Protein 3GRN (pdb70)

Sequence (275 aa):
SLEKPYIISVYALIRRNEKGEFLLLRRSENSRTNAGKWDDLPGGKKVNPDESLKEGVAREVWEETGITMVPGDIAGQQVNNFELTEKKVIAIIVFDGGYVVADVKLSYEHIEYSWVSLEKILGMETLPAYFRDDFFERFDRENKKLEKPYIISVYALIRNEKGEFLLLRRSENSRTNAGKWDLPGGKVNPDESLKKEGVAREVWEETGITMVPGDIAGQQVNFELTEEKKVIAIIVFDGGYVVADVKLSYEHIEYSWVSLEKILGMETLPAYFRDDFFERFDRENKK

B-factor: mean 28.84, std 14.46, range [8.51, 93.74]

Radius of gyration: 20.29 Å; Cα contacts (8 Å, |Δi|>4): 607; chains: 2; bounding box: 50×45×53 Å

Secondary structure (DSSP, 8-state):
--SS-EEEEEEEEEE-TT-PEEEEEEPTT-SSSTT-EE-SEEEPPTT--HHHHHHHHHHHHH-------SEEEEEEEE-SS-EEEEEEEEEEE--------TTEEEEEEE-HHHHTT-SSS-HHHHHHHHHHHHHHT-/--S-EEEEEEEEEE-TT-PEEEEEEPTT-SSSTT-EE-SEEEPPTT--HHHHHHHHHHHHH-------SEEEEEEEE-SS-EEEEEEEEEEE--------TTEEEEEEE-HHHHHT-SSS-HHHHHHHHHHHHHHH-

Foldseek 3Di:
DDPAAEFEKEFEFEAEPVRFTKKFFFDQPDPFNHGFIDGQITTADPPGDRQRRRQVSCCQAWVDRFRWDAWLAWFWADDPHHTYTYTYTYRDYDDDDTDGDNGGDDMDRHHLVVLCVDDRHDPRVSVSSVVSVVVPPD/DQAAEFEKEFEFEAEPVRFTKKFAFDQPDPFLHRFIDGQITTDDVPDDRQVRSQVSCCQAWVDRFRWDAWLDWFWADDPRHTYTYTYTYRYYDDDDTDGDNGGDDMDGHDLVVLCVDPRHDPRVNVSSVVSVVVVPD

Nearest PDB structures (foldseek):
  3grn-assembly1_A  TM=1.007E+00  e=1.132E-30  Methanosarcina mazei
  2rrk-assembly1_A  TM=8.509E-01  e=1.197E-10  Escherichia coli K-12
  3gwy-assembly1_B  TM=7.576E-01  e=2.374E-10  Bacteroides fragilis NCTC 9343
  3oga-assembly1_B  TM=7.824E-01  e=1.442E-09  Salmonella enterica subsp. enterica serovar Typhimurium str. LT2
  5zrl-assembly2_B  TM=7.781E-01  e=3.668E-09  Mycolicibacterium smegmatis MC2 155

Solvent-accessible surface area: 14274 Å² total; per-residue (Å²): 166,124,186,52,74,104,43,69,3,0,15,0,0,1,19,8,118,146,24,44,11,0,0,0,58,49,10,110,110,23,103,24,42,41,16,101,42,9,2,0,8,14,69,29,22,78,154,28,58,64,94,109,0,0,27,27,10,0,45,19,6,0,30,9,124,15,135,12,31,118,110,17,22,75,4,84,23,106,31,127,66,8,72,6,57,0,30,0,2,34,11,25,149,30,128,38,118,13,97,22,4,41,49,10,80,75,90,40,53,18,32,37,123,126,0,59,69,51,148,87,0,17,66,44,1,82,78,2,0,75,55,22,28,110,121,95,172,204,186,181,30,76,104,42,68,3,0,16,0,0,1,33,22,126,169,28,41,5,0,0,0,18,50,16,55,146,24,152,20,13,0,6,34,40,10,2,0,7,15,108,29,72,118,153,38,58,63,90,106,0,0,30,65,18,0,134,99,5,0,22,7,124,22,134,18,32,120,108,14,23,94,4,87,17,56,15,5,76,19,70,5,51,0,29,0,3,35,14,26,134,35,134,36,134,16,130,59,33,195,64,13,86,76,94,36,54,10,38,39,132,145,0,44,45,50,42,61,0,8,18,22,1,36,70,2,0,74,69,18,23,111,122,89,163,202

CATH classification: 3.90.79.10

Structure (mmCIF, N/CA/C/O backbone):
data_3GRN
#
_entry.id   3GRN
#
_cell.length_a   39.397
_cell.length_b   42.437
_cell.length_c   55.599
_cell.angle_alpha   99.98
_cell.angle_beta   100.43
_cell.angle_gamma   117.57
#
_symmetry.space_group_name_H-M   'P 1'
#
loop_
_entity.id
_entity.type
_entity.pdbx_description
1 polymer 'MutT related protein'
2 non-polymer GLYCEROL
3 water water
#
loop_
_atom_site.group_PDB
_atom_site.id
_atom_site.type_symbol
_atom_site.label_atom_id
_atom_site.label_alt_id
_atom_site.label_comp_id
_atom_site.label_asym_id
_atom_site.label_entity_id
_atom_site.label_seq_id
_atom_site.pdbx_PDB_ins_code
_atom_site.Cartn_x
_atom_site.Cartn_y
_atom_site.Cartn_z
_atom_site.occupancy
_atom_site.B_iso_or_equiv
_atom_site.auth_seq_id
_atom_site.auth_comp_id
_atom_site.auth_asym_id
_atom_site.auth_atom_id
_atom_site.pdbx_PDB_model_num
ATOM 1 N N . SER A 1 2 ? -15.197 -19.252 22.002 1.00 53.63 2 SER A N 1
ATOM 2 C CA . SER A 1 2 ? -14.496 -18.567 23.130 1.00 53.61 2 SER A CA 1
ATOM 3 C C . SER A 1 2 ? -15.491 -17.966 24.122 1.00 47.96 2 SER A C 1
ATOM 4 O O . SER A 1 2 ? -16.658 -17.743 23.785 1.00 45.26 2 SER A O 1
ATOM 7 N N . LEU A 1 3 ? -15.030 -17.721 25.349 1.00 43.95 3 LEU A N 1
ATOM 8 C CA . LEU A 1 3 ? -15.856 -17.046 26.354 1.00 42.86 3 LEU A CA 1
ATOM 9 C C . LEU A 1 3 ? -15.968 -15.568 26.032 1.00 41.91 3 LEU A C 1
ATOM 10 O O . LEU A 1 3 ? -14.967 -14.917 25.716 1.00 47.75 3 LEU A O 1
ATOM 15 N N . GLU A 1 4 ? -17.186 -15.043 26.131 1.00 47.03 4 GLU A N 1
ATOM 16 C CA . GLU A 1 4 ? -17.452 -13.631 25.850 1.00 51.05 4 GLU A CA 1
ATOM 17 C C . GLU A 1 4 ? -16.782 -12.727 26.879 1.00 48.35 4 GLU A C 1
ATOM 18 O O . GLU A 1 4 ? -16.349 -11.619 26.556 1.00 49.68 4 GLU A O 1
ATOM 24 N N . LYS A 1 5 ? -16.651 -13.236 28.103 1.00 40.13 5 LYS A N 1
ATOM 25 C CA . LYS A 1 5 ? -16.040 -12.490 29.190 1.00 29.76 5 LYS A CA 1
ATOM 26 C C . LYS A 1 5 ? -15.076 -13.420 29.946 1.00 17.79 5 LYS A C 1
ATOM 27 O O . LYS A 1 5 ? -15.492 -14.511 30.331 1.00 23.45 5 LYS A O 1
ATOM 33 N N . PRO A 1 6 ? -13.814 -12.986 30.136 1.00 21.36 6 PRO A N 1
ATOM 34 C CA . PRO A 1 6 ? -12.803 -13.839 30.782 1.00 20.96 6 PRO A CA 1
ATOM 35 C C . PRO A 1 6 ? -13.052 -13.983 32.277 1.00 19.71 6 PRO A C 1
ATOM 36 O O . PRO A 1 6 ? -13.703 -13.110 32.888 1.00 20.75 6 PRO A O 1
ATOM 40 N N . TYR A 1 7 ? -12.560 -15.087 32.842 1.00 13.98 7 TYR A N 1
ATOM 41 C CA . TYR A 1 7 ? -12.538 -15.276 34.304 1.00 16.54 7 TYR A CA 1
ATOM 42 C C . TYR A 1 7 ? -11.178 -14.865 34.836 1.00 18.16 7 TYR A C 1
ATOM 43 O O . TYR A 1 7 ? -10.163 -15.062 34.154 1.00 19.52 7 TYR A O 1
ATOM 52 N N . ILE A 1 8 ? -11.149 -14.312 36.057 1.00 13.94 8 ILE A N 1
ATOM 53 C CA . ILE A 1 8 ? -9.903 -14.081 36.774 1.00 14.55 8 ILE A CA 1
ATOM 54 C C . ILE A 1 8 ? -10.047 -14.623 38.185 1.00 15.82 8 ILE A C 1
ATOM 55 O O . ILE A 1 8 ? -11.181 -14.790 38.670 1.00 13.48 8 ILE A O 1
ATOM 60 N N . ILE A 1 9 ? -8.901 -14.961 38.795 1.00 14.17 9 ILE A N 1
ATOM 61 C CA . ILE A 1 9 ? -8.882 -15.475 40.173 1.00 8.92 9 ILE A CA 1
ATOM 62 C C . ILE A 1 9 ? -8.441 -14.334 41.098 1.00 14.32 9 ILE A C 1
ATOM 63 O O . ILE A 1 9 ? -7.437 -13.641 40.836 1.00 15.25 9 ILE A O 1
ATOM 68 N N . SER A 1 10 ? -9.193 -14.146 42.174 1.00 10.98 10 SER A N 1
ATOM 69 C CA . SER A 1 10 ? -8.843 -13.181 43.201 1.00 10.50 10 SER A CA 1
ATOM 70 C C . SER A 1 10 ? -8.811 -13.877 44.541 1.00 15.73 10 SER A C 1
ATOM 71 O O . SER A 1 10 ? -9.323 -14.994 44.677 1.00 13.56 10 SER A O 1
ATOM 74 N N . VAL A 1 11 ? -8.155 -13.246 45.508 1.00 11.40 11 VAL A N 1
ATOM 75 C CA . VAL A 1 11 ? -8.123 -13.743 46.886 1.00 10.40 11 VAL A CA 1
ATOM 76 C C . VAL A 1 11 ? -8.470 -12.636 47.889 1.00 15.08 11 VAL A C 1
ATOM 77 O O . VAL A 1 11 ? -8.078 -11.479 47.720 1.00 14.53 11 VAL A O 1
ATOM 81 N N . TYR A 1 12 ? -9.227 -12.992 48.916 1.00 11.16 12 TYR A N 1
ATOM 82 C CA . TYR A 1 12 ? -9.572 -12.060 50.013 1.00 13.33 12 TYR A CA 1
ATOM 83 C C . TYR A 1 12 ? -9.201 -12.635 51.376 1.00 10.55 12 TYR A C 1
ATOM 84 O O . TYR A 1 12 ? -9.089 -13.864 51.533 1.00 11.04 12 TYR A O 1
ATOM 93 N N . ALA A 1 13 ? -8.991 -11.736 52.359 1.00 11.16 13 ALA A N 1
ATOM 94 C CA . ALA A 1 13 ? -8.658 -12.180 53.730 1.00 15.27 13 ALA A CA 1
ATOM 95 C C . ALA A 1 13 ? -9.693 -11.726 54.730 1.00 13.81 13 ALA A C 1
ATOM 96 O O . ALA A 1 13 ? -10.136 -10.577 54.683 1.00 14.97 13 ALA A O 1
ATOM 98 N N . LEU A 1 14 ? -10.071 -12.638 55.629 1.00 15.30 14 LEU A N 1
ATOM 99 C CA . LEU A 1 14 ? -10.891 -12.309 56.794 1.00 15.10 14 LEU A CA 1
ATOM 100 C C . LEU A 1 14 ? -9.936 -12.071 57.956 1.00 15.87 14 LEU A C 1
ATOM 101 O O . LEU A 1 14 ? -9.336 -13.012 58.488 1.00 18.31 14 LEU A O 1
ATOM 106 N N . ILE A 1 15 ? -9.808 -10.811 58.335 1.00 16.12 15 ILE A N 1
ATOM 107 C CA . ILE A 1 15 ? -8.863 -10.426 59.378 1.00 17.29 15 ILE A CA 1
ATOM 108 C C . ILE A 1 15 ? -9.665 -9.816 60.502 1.00 14.43 15 ILE A C 1
ATOM 109 O O . ILE A 1 15 ? -10.370 -8.842 60.268 1.00 16.39 15 ILE A O 1
ATOM 114 N N . ARG A 1 16 ? -9.498 -10.361 61.714 1.00 19.00 16 ARG A N 1
ATOM 115 C CA A ARG A 1 16 ? -10.253 -9.894 62.886 0.50 16.28 16 ARG A CA 1
ATOM 116 C CA B ARG A 1 16 ? -10.249 -9.886 62.881 0.50 16.19 16 ARG A CA 1
ATOM 117 C C . ARG A 1 16 ? -9.368 -9.200 63.914 1.00 19.73 16 ARG A C 1
ATOM 118 O O . ARG A 1 16 ? -8.173 -9.463 63.989 1.00 20.60 16 ARG A O 1
ATOM 133 N N . ASN A 1 17 ? -9.980 -8.314 64.699 1.00 19.78 17 ASN A N 1
ATOM 134 C CA . ASN A 1 17 ? -9.290 -7.669 65.809 1.00 26.36 17 ASN A CA 1
ATOM 135 C C . ASN A 1 17 ? -9.536 -8.444 67.098 1.00 27.74 17 ASN A C 1
ATOM 136 O O . ASN A 1 17 ? -10.189 -9.493 67.078 1.00 25.39 17 ASN A O 1
ATOM 141 N N . GLU A 1 18 ? -9.053 -7.900 68.216 1.00 27.17 18 GLU A N 1
ATOM 142 C CA . GLU A 1 18 ? -9.238 -8.508 69.544 1.00 36.84 18 GLU A CA 1
ATOM 143 C C . GLU A 1 18 ? -10.707 -8.781 69.900 1.00 38.03 18 GLU A C 1
ATOM 144 O O . GLU A 1 18 ? -11.005 -9.717 70.651 1.00 44.27 18 GLU A O 1
ATOM 150 N N . LYS A 1 19 ? -11.604 -7.965 69.351 1.00 35.05 19 LYS A N 1
ATOM 151 C CA . LYS A 1 19 ? -13.036 -8.076 69.579 1.00 37.61 19 LYS A CA 1
ATOM 152 C C . LYS A 1 19 ? -13.745 -9.023 68.599 1.00 38.51 19 LYS A C 1
ATOM 153 O O . LYS A 1 19 ? -14.941 -9.288 68.756 1.00 40.49 19 LYS A O 1
ATOM 159 N N . GLY A 1 20 ? -13.020 -9.531 67.598 1.00 33.84 20 GLY A N 1
ATOM 160 C CA . GLY A 1 20 ? -13.613 -10.412 66.581 1.00 28.10 20 GLY A CA 1
ATOM 161 C C . GLY A 1 20 ? -14.349 -9.700 65.451 1.00 26.09 20 GLY A C 1
ATOM 162 O O . GLY A 1 20 ? -15.057 -10.344 64.670 1.00 27.29 20 GLY A O 1
ATOM 163 N N . GLU A 1 21 ? -14.191 -8.379 65.359 1.00 22.25 21 GLU A N 1
ATOM 164 C CA . GLU A 1 21 ? -14.765 -7.590 64.270 1.00 23.30 21 GLU A CA 1
ATOM 165 C C . GLU A 1 21 ? -13.859 -7.715 63.041 1.00 20.79 21 GLU A C 1
ATOM 166 O O . GLU A 1 21 ? -12.644 -7.796 63.189 1.00 21.20 21 GLU A O 1
ATOM 172 N N . PHE A 1 22 ? -14.459 -7.702 61.853 1.00 22.56 22 PHE A N 1
ATOM 173 C CA . PHE A 1 22 ? -13.724 -7.910 60.591 1.00 18.17 22 PHE A CA 1
ATOM 174 C C . PHE A 1 22 ? -13.231 -6.620 59.956 1.00 19.52 22 PHE A C 1
ATOM 175 O O . PHE A 1 22 ? -13.926 -5.614 59.946 1.00 18.70 22 PHE A O 1
ATOM 183 N N . LEU A 1 23 ? -12.043 -6.688 59.375 1.00 15.87 23 LEU A N 1
ATOM 184 C CA . LEU A 1 23 ? -11.454 -5.540 58.691 1.00 16.77 23 LEU A CA 1
ATOM 185 C C . LEU A 1 23 ? -12.078 -5.344 57.317 1.00 15.58 23 LEU A C 1
ATOM 186 O O . LEU A 1 23 ? -11.954 -6.214 56.435 1.00 14.85 23 LEU A O 1
ATOM 191 N N . LEU A 1 24 ? -12.739 -4.197 57.136 1.00 13.90 24 LEU A N 1
ATOM 192 C CA . LEU A 1 24 ? -13.215 -3.785 55.812 1.00 14.48 24 LEU A CA 1
ATOM 193 C C . LEU A 1 24 ? -12.490 -2.518 55.359 1.00 16.74 24 LEU A C 1
ATOM 194 O O . LEU A 1 24 ? -12.074 -1.705 56.184 1.00 17.03 24 LEU A O 1
ATOM 199 N N . LEU A 1 25 ? -12.352 -2.361 54.051 1.00 15.36 25 LEU A N 1
ATOM 200 C CA . LEU A 1 25 ? -11.646 -1.223 53.473 1.00 15.05 25 LEU A CA 1
ATOM 201 C C . LEU A 1 25 ? -12.544 -0.589 52.429 1.00 20.39 25 LEU A C 1
ATOM 202 O O . LEU A 1 25 ? -13.198 -1.301 51.676 1.00 20.50 25 LEU A O 1
ATOM 207 N N . ARG A 1 26 ? -12.561 0.740 52.362 1.00 17.66 26 ARG A N 1
ATOM 208 C CA . ARG A 1 26 ? -13.339 1.414 51.318 1.00 17.78 26 ARG A CA 1
ATOM 209 C C . ARG A 1 26 ? -12.457 1.811 50.159 1.00 20.93 26 ARG A C 1
ATOM 210 O O . ARG A 1 26 ? -11.466 2.487 50.365 1.00 17.98 26 ARG A O 1
ATOM 218 N N . ARG A 1 27 ? -12.847 1.435 48.945 1.00 14.80 27 ARG A N 1
ATOM 219 C CA . ARG A 1 27 ? -12.043 1.592 47.744 1.00 17.32 27 ARG A CA 1
ATOM 220 C C . ARG A 1 27 ? -11.968 3.058 47.303 1.00 16.85 27 ARG A C 1
ATOM 221 O O . ARG A 1 27 ? -12.920 3.801 47.504 1.00 24.90 27 ARG A O 1
ATOM 229 N N . SER A 1 28 ? -10.836 3.445 46.705 1.00 24.00 28 SER A N 1
ATOM 230 C CA . SER A 1 28 ? -10.668 4.820 46.222 1.00 26.88 28 SER A CA 1
ATOM 231 C C . SER A 1 28 ? -11.558 5.096 45.008 1.00 29.25 28 SER A C 1
ATOM 232 O O . SER A 1 28 ? -11.981 4.157 44.303 1.00 28.09 28 SER A O 1
ATOM 235 N N . GLU A 1 29 ? -11.816 6.383 44.773 1.00 32.90 29 GLU A N 1
ATOM 236 C CA . GLU A 1 29 ? -12.724 6.829 43.704 1.00 30.87 29 GLU A CA 1
ATOM 237 C C . GLU A 1 29 ? -12.148 6.650 42.293 1.00 38.37 29 GLU A C 1
ATOM 238 O O . GLU A 1 29 ? -12.895 6.573 41.314 1.00 36.12 29 GLU A O 1
ATOM 244 N N . ASN A 1 30 ? -10.823 6.556 42.208 1.00 37.34 30 ASN A N 1
ATOM 245 C CA . ASN A 1 30 ? -10.118 6.411 40.932 1.00 40.03 30 ASN A CA 1
ATOM 246 C C . ASN A 1 30 ? -9.918 4.958 40.481 1.00 41.92 30 ASN A C 1
ATOM 247 O O . ASN A 1 30 ? -9.241 4.704 39.468 1.00 39.42 30 ASN A O 1
ATOM 252 N N . SER A 1 31 ? -10.499 4.015 41.234 1.00 36.63 31 SER A N 1
ATOM 253 C CA . SER A 1 31 ? -10.468 2.596 40.889 1.00 35.35 31 SER A CA 1
ATOM 254 C C . SER A 1 31 ? -11.348 2.335 39.667 1.00 38.87 31 SER A C 1
ATOM 255 O O . SER A 1 31 ? -12.480 2.851 39.557 1.00 28.38 31 SER A O 1
ATOM 258 N N . ARG A 1 32 ? -10.804 1.538 38.751 1.00 39.91 32 ARG A N 1
ATOM 259 C CA . ARG A 1 32 ? -11.493 1.124 37.528 1.00 42.41 32 ARG A CA 1
ATOM 260 C C . ARG A 1 32 ? -12.778 0.325 37.818 1.00 43.59 32 ARG A C 1
ATOM 261 O O . ARG A 1 32 ? -13.791 0.507 37.144 1.00 40.74 32 ARG A O 1
ATOM 269 N N . THR A 1 33 ? -12.721 -0.544 38.831 1.00 40.77 33 THR A N 1
ATOM 270 C CA . THR A 1 33 ? -13.841 -1.401 39.234 1.00 38.63 33 THR A CA 1
ATOM 271 C C . THR A 1 33 ? -14.298 -1.015 40.643 1.00 33.76 33 THR A C 1
ATOM 272 O O . THR A 1 33 ? -13.459 -0.709 41.504 1.00 34.10 33 THR A O 1
ATOM 276 N N . ASN A 1 34 ? -15.611 -1.020 40.881 1.00 28.51 34 ASN A N 1
ATOM 277 C CA . ASN A 1 34 ? -16.184 -0.796 42.236 1.00 33.45 34 ASN A CA 1
ATOM 278 C C . ASN A 1 34 ? -15.628 0.409 42.991 1.00 33.56 34 ASN A C 1
ATOM 279 O O . ASN A 1 34 ? -15.385 0.335 44.203 1.00 33.26 34 ASN A O 1
ATOM 284 N N . ALA A 1 35 ? -15.437 1.516 42.277 1.00 32.37 35 ALA A N 1
ATOM 285 C CA . ALA A 1 35 ? -14.869 2.730 42.858 1.00 30.93 35 ALA A CA 1
ATOM 286 C C . ALA A 1 35 ? -15.730 3.231 44.025 1.00 26.20 35 ALA A C 1
ATOM 287 O O . ALA A 1 35 ? -16.943 3.266 43.930 1.00 28.47 35 ALA A O 1
ATOM 289 N N . GLY A 1 36 ? -15.101 3.537 45.151 1.00 25.27 36 GLY A N 1
ATOM 290 C CA . GLY A 1 36 ? -15.842 4.060 46.301 1.00 17.35 36 GLY A CA 1
ATOM 291 C C . GLY A 1 36 ? -16.554 3.100 47.226 1.00 27.57 36 GLY A C 1
ATOM 292 O O . GLY A 1 36 ? -17.064 3.535 48.255 1.00 26.42 36 GLY A O 1
ATOM 293 N N . LYS A 1 37 ? -16.601 1.806 46.880 1.00 27.16 37 LYS A N 1
ATOM 294 C CA . LYS A 1 37 ? -17.364 0.829 47.678 1.00 30.05 37 LYS A CA 1
ATOM 295 C C . LYS A 1 37 ? -16.512 0.121 48.755 1.00 30.24 37 LYS A C 1
ATOM 296 O O . LYS A 1 37 ? -15.293 0.035 48.615 1.00 20.92 37 LYS A O 1
ATOM 302 N N . TRP A 1 38 ? -17.160 -0.376 49.809 1.00 26.43 38 TRP A N 1
ATOM 303 C CA . TRP A 1 38 ? -16.502 -1.234 50.823 1.00 24.57 38 TRP A CA 1
ATOM 304 C C . TRP A 1 38 ? -16.082 -2.614 50.246 1.00 24.77 38 TRP A C 1
ATOM 305 O O . TRP A 1 38 ? -16.742 -3.133 49.354 1.00 22.02 38 TRP A O 1
ATOM 316 N N . ASP A 1 39 ? -14.968 -3.170 50.749 1.00 19.29 39 ASP A N 1
ATOM 317 C CA A ASP A 1 39 ? -14.331 -4.366 50.209 0.50 20.59 39 ASP A CA 1
ATOM 318 C CA B ASP A 1 39 ? -14.464 -4.464 50.280 0.50 23.07 39 ASP A CA 1
ATOM 319 C C . ASP A 1 39 ? -13.590 -5.105 51.342 1.00 16.43 39 ASP A C 1
ATOM 320 O O . ASP A 1 39 ? -13.374 -4.540 52.417 1.00 16.54 39 ASP A O 1
ATOM 329 N N . LEU A 1 40 ? -13.174 -6.341 51.097 1.00 16.95 40 LEU A N 1
ATOM 330 C CA . LEU A 1 40 ? -12.271 -7.029 52.006 1.00 13.72 40 LEU A CA 1
ATOM 331 C C . LEU A 1 40 ? -10.870 -6.772 51.487 1.00 13.48 40 LEU A C 1
ATOM 332 O O . LEU A 1 40 ? -10.699 -6.514 50.269 1.00 16.03 40 LEU A O 1
ATOM 337 N N . PRO A 1 41 ? -9.852 -6.904 52.365 1.00 15.34 41 PRO A N 1
ATOM 338 C CA . PRO A 1 41 ? -8.467 -6.893 51.875 1.00 15.32 41 PRO A CA 1
ATOM 339 C C . PRO A 1 41 ? -8.249 -8.046 50.910 1.00 14.27 41 PRO A C 1
ATOM 340 O O . PRO A 1 41 ? -8.743 -9.132 51.156 1.00 13.27 41 PRO A O 1
ATOM 344 N N . GLY A 1 42 ? -7.593 -7.776 49.799 1.00 15.89 42 GLY A N 1
ATOM 345 C CA . GLY A 1 42 ? -7.303 -8.820 48.810 1.00 15.34 42 GLY A CA 1
ATOM 346 C C . GLY A 1 42 ? -7.293 -8.257 47.418 1.00 21.00 42 GLY A C 1
ATOM 347 O O . GLY A 1 42 ? -7.316 -7.030 47.238 1.00 22.41 42 GLY A O 1
ATOM 348 N N . GLY A 1 43 ? -7.264 -9.137 46.419 1.00 15.22 43 GLY A N 1
ATOM 349 C CA . GLY A 1 43 ? -7.262 -8.677 45.038 1.00 16.71 43 GLY A CA 1
ATOM 350 C C . GLY A 1 43 ? -6.837 -9.787 44.114 1.00 20.02 43 GLY A C 1
ATOM 351 O O . GLY A 1 43 ? -6.801 -10.952 44.528 1.00 15.57 43 GLY A O 1
ATOM 352 N N . LYS A 1 44 ? -6.436 -9.403 42.898 1.00 16.51 44 LYS A N 1
ATOM 353 C CA A LYS A 1 44 ? -6.137 -10.379 41.841 0.60 16.33 44 LYS A CA 1
ATOM 354 C CA B LYS A 1 44 ? -6.126 -10.351 41.829 0.40 13.93 44 LYS A CA 1
ATOM 355 C C . LYS A 1 44 ? -4.846 -11.161 42.090 1.00 17.02 44 LYS A C 1
ATOM 356 O O . LYS A 1 44 ? -3.827 -10.599 42.535 1.00 17.62 44 LYS A O 1
ATOM 367 N N . VAL A 1 45 ? -4.886 -12.471 41.804 1.00 13.98 45 VAL A N 1
ATOM 368 C CA . VAL A 1 45 ? -3.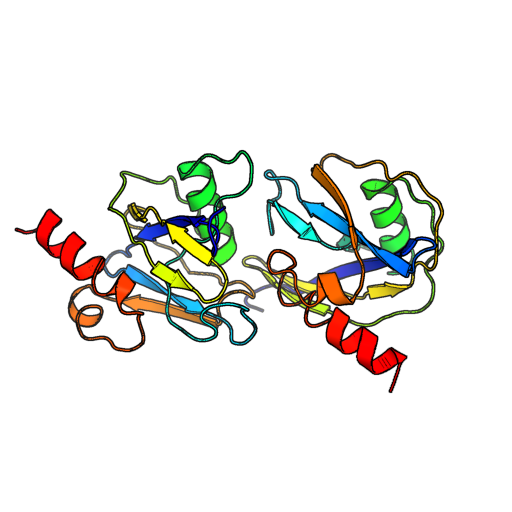698 -13.332 41.957 1.00 14.52 45 VAL A CA 1
ATOM 369 C C . VAL A 1 45 ? -2.814 -13.126 40.716 1.00 21.64 45 VAL A C 1
ATOM 370 O O . VAL A 1 45 ? -3.332 -13.048 39.604 1.00 22.55 45 VAL A O 1
ATOM 374 N N . ASN A 1 46 ? -1.494 -13.018 40.912 1.00 21.30 46 ASN A N 1
ATOM 375 C CA . ASN A 1 46 ? -0.571 -12.683 39.815 1.00 26.15 46 ASN A CA 1
ATOM 376 C C . ASN A 1 46 ? -0.256 -13.909 38.983 1.00 30.46 46 ASN A C 1
ATOM 377 O O . ASN A 1 46 ? -0.451 -15.042 39.463 1.00 24.75 46 ASN A O 1
ATOM 382 N N . PRO A 1 47 ? 0.227 -13.697 37.725 1.00 30.12 47 PRO A N 1
ATOM 383 C CA . PRO A 1 47 ? 0.762 -14.830 36.964 1.00 27.03 47 PRO A CA 1
ATOM 384 C C . PRO A 1 47 ? 1.834 -15.582 37.769 1.00 32.47 47 PRO A C 1
ATOM 385 O O . PRO A 1 47 ? 2.737 -14.954 38.364 1.00 24.82 47 PRO A O 1
ATOM 389 N N . ASP A 1 48 ? 1.691 -16.913 37.807 1.00 30.59 48 ASP A N 1
ATOM 390 C CA . ASP A 1 48 ? 2.646 -17.853 38.440 1.00 32.77 48 ASP A CA 1
ATOM 391 C C . ASP A 1 48 ? 2.669 -17.847 39.973 1.00 28.95 48 ASP A C 1
ATOM 392 O O . ASP A 1 48 ? 3.542 -18.459 40.586 1.00 35.75 48 ASP A O 1
ATOM 397 N N . GLU A 1 49 ? 1.686 -17.192 40.594 1.00 23.33 49 GLU A N 1
ATOM 398 C CA . GLU A 1 49 ? 1.658 -17.050 42.039 1.00 21.50 49 GLU A CA 1
ATOM 399 C C . GLU A 1 49 ? 0.711 -18.066 42.707 1.00 22.98 49 GLU A C 1
ATOM 400 O O . GLU A 1 49 ? -0.376 -18.312 42.188 1.00 25.80 49 GLU A O 1
ATOM 406 N N . SER A 1 50 ? 1.094 -18.605 43.858 1.00 19.90 50 SER A N 1
ATOM 407 C CA . SER A 1 50 ? 0.165 -19.456 44.638 1.00 23.99 50 SER A CA 1
ATOM 408 C C . SER A 1 50 ? -0.923 -18.625 45.346 1.00 21.96 50 SER A C 1
ATOM 409 O O . SER A 1 50 ? -0.722 -17.431 45.594 1.00 16.31 50 SER A O 1
ATOM 412 N N . LEU A 1 51 ? -2.062 -19.230 45.693 1.00 17.97 51 LEU A N 1
ATOM 413 C CA . LEU A 1 51 ? -3.146 -18.423 46.312 1.00 12.85 51 LEU A CA 1
ATOM 414 C C . LEU A 1 51 ? -2.701 -17.816 47.659 1.00 13.54 51 LEU A C 1
ATOM 415 O O . LEU A 1 51 ? -2.924 -16.621 47.914 1.00 14.27 51 LEU A O 1
ATOM 420 N N . LYS A 1 52 ? -2.040 -18.608 48.495 1.00 17.72 52 LYS A N 1
ATOM 421 C CA . LYS A 1 52 ? -1.612 -18.140 49.812 1.00 17.75 52 LYS A CA 1
ATOM 422 C C . LYS A 1 52 ? -0.524 -17.057 49.732 1.00 17.90 52 LYS A C 1
ATOM 423 O O . LYS A 1 52 ? -0.508 -16.145 50.562 1.00 18.94 52 LYS A O 1
ATOM 429 N N . GLU A 1 53 ? 0.342 -17.141 48.720 1.00 17.16 53 GLU A N 1
ATOM 430 C CA . GLU A 1 53 ? 1.347 -16.088 48.473 1.00 22.93 53 GLU A CA 1
ATOM 431 C C . GLU A 1 53 ? 0.612 -14.822 48.065 1.00 20.63 53 GLU A C 1
ATOM 432 O O . GLU A 1 53 ? 0.925 -13.731 48.538 1.00 19.78 53 GLU A O 1
ATOM 438 N N . GLY A 1 54 ? -0.371 -14.980 47.175 1.00 17.44 54 GLY A N 1
ATOM 439 C CA . GLY A 1 54 ? -1.193 -13.870 46.726 1.00 13.83 54 GLY A CA 1
ATOM 440 C C . GLY A 1 54 ? -1.911 -13.133 47.840 1.00 13.42 54 GLY A C 1
ATOM 441 O O . GLY A 1 54 ? -1.889 -11.906 47.896 1.00 14.69 54 GLY A O 1
ATOM 442 N N . VAL A 1 55 ? -2.545 -13.879 48.733 1.00 12.41 55 VAL A N 1
ATOM 443 C CA . VAL A 1 55 ? -3.338 -13.190 49.748 1.00 11.76 55 VAL A CA 1
ATOM 444 C C . VAL A 1 55 ? -2.421 -12.473 50.752 1.00 11.82 55 VAL A C 1
ATOM 445 O O . VAL A 1 55 ? -2.729 -11.344 51.134 1.00 14.20 55 VAL A O 1
ATOM 449 N N . ALA A 1 56 ? -1.289 -13.074 51.111 1.00 14.65 56 ALA A N 1
ATOM 450 C CA . ALA A 1 56 ? -0.352 -12.391 52.027 1.00 14.84 56 ALA A CA 1
ATOM 451 C C . ALA A 1 56 ? 0.209 -11.095 51.392 1.00 16.74 56 ALA A C 1
ATOM 452 O O . ALA A 1 56 ? 0.289 -10.070 52.061 1.00 15.32 56 ALA A O 1
ATOM 454 N N . ARG A 1 57 ? 0.541 -11.164 50.099 1.00 12.94 57 ARG A N 1
ATOM 455 C CA . ARG A 1 57 ? 1.049 -10.022 49.318 1.00 15.30 57 ARG A CA 1
ATOM 456 C C . ARG A 1 57 ? 0.018 -8.908 49.272 1.00 13.73 57 ARG A C 1
ATOM 457 O O . ARG A 1 57 ? 0.331 -7.763 49.563 1.00 14.73 57 ARG A O 1
ATOM 465 N N . GLU A 1 58 ? -1.225 -9.252 48.927 1.00 12.10 58 GLU A N 1
ATOM 466 C CA . GLU A 1 58 ? -2.312 -8.258 48.868 1.00 13.78 58 GLU A CA 1
ATOM 467 C C . GLU A 1 58 ? -2.615 -7.615 50.220 1.00 15.38 58 GLU A C 1
ATOM 468 O O . GLU A 1 58 ? -2.820 -6.404 50.304 1.00 14.20 58 GLU A O 1
ATOM 474 N N . VAL A 1 59 ? -2.648 -8.419 51.264 1.00 12.65 59 VAL A N 1
ATOM 475 C CA . VAL A 1 59 ? -2.905 -7.906 52.604 1.00 11.47 59 VAL A CA 1
ATOM 476 C C . VAL A 1 59 ? -1.787 -6.955 53.041 1.00 12.83 59 VAL A C 1
ATOM 477 O O . VAL A 1 59 ? -2.089 -5.859 53.506 1.00 14.33 59 VAL A O 1
ATOM 481 N N . TRP A 1 60 ? -0.527 -7.347 52.826 1.00 12.57 60 TRP A N 1
ATOM 482 C CA . TRP A 1 60 ? 0.590 -6.452 53.180 1.00 15.11 60 TRP A CA 1
ATOM 483 C C . TRP A 1 60 ? 0.527 -5.122 52.436 1.00 12.59 60 TRP A C 1
ATOM 484 O O . TRP A 1 60 ? 0.601 -4.062 53.065 1.00 14.97 60 TRP A O 1
ATOM 495 N N . GLU A 1 61 ? 0.310 -5.167 51.117 1.00 12.07 61 GLU A N 1
ATOM 496 C CA . GLU A 1 61 ? 0.340 -3.942 50.320 1.00 12.15 61 GLU A CA 1
ATOM 497 C C . GLU A 1 61 ? -0.825 -3.022 50.617 1.00 14.68 61 GLU A C 1
ATOM 498 O O . GLU A 1 61 ? -0.681 -1.813 50.540 1.00 16.01 61 GLU A O 1
ATOM 504 N N . GLU A 1 62 ? -1.971 -3.596 51.019 1.00 8.76 62 GLU A N 1
ATOM 505 C CA . GLU A 1 62 ? -3.163 -2.781 51.239 1.00 10.80 62 GLU A CA 1
ATOM 506 C C . GLU A 1 62 ? -3.299 -2.233 52.651 1.00 14.38 62 GLU A C 1
ATOM 507 O O . GLU A 1 62 ? -3.995 -1.238 52.872 1.00 16.52 62 GLU A O 1
ATOM 513 N N . THR A 1 63 ? -2.696 -2.939 53.612 1.00 12.03 63 THR A N 1
ATOM 514 C CA . THR A 1 63 ? -2.955 -2.645 55.029 1.00 10.42 63 THR A CA 1
ATOM 515 C C . THR A 1 63 ? -1.702 -2.573 55.911 1.00 13.22 63 THR A C 1
ATOM 516 O O . THR A 1 63 ? -1.796 -2.137 57.053 1.00 13.95 63 THR A O 1
ATOM 520 N N . GLY A 1 64 ? -0.551 -3.029 55.425 1.00 12.02 64 GLY A N 1
ATOM 521 C CA . GLY A 1 64 ? 0.663 -3.047 56.277 1.00 17.52 64 GLY A CA 1
ATOM 522 C C . GLY A 1 64 ? 0.753 -4.286 57.172 1.00 17.50 64 GLY A C 1
ATOM 523 O O . GLY A 1 64 ? 1.746 -4.470 57.893 1.00 17.36 64 GLY A O 1
ATOM 524 N N . ILE A 1 65 ? -0.287 -5.123 57.153 1.00 13.16 65 ILE A N 1
ATOM 525 C CA . ILE A 1 65 ? -0.338 -6.325 57.987 1.00 15.76 65 ILE A CA 1
ATOM 526 C C . ILE A 1 65 ? 0.454 -7.467 57.380 1.00 18.23 65 ILE A C 1
ATOM 527 O O . ILE A 1 65 ? 0.266 -7.816 56.212 1.00 15.51 65 ILE A O 1
ATOM 532 N N . THR A 1 66 ? 1.345 -8.055 58.184 1.00 15.19 66 THR A N 1
ATOM 533 C CA . THR A 1 66 ? 2.016 -9.281 57.779 1.00 16.26 66 THR A CA 1
ATOM 534 C C . THR A 1 66 ? 1.207 -10.449 58.341 1.00 28.63 66 THR A C 1
ATOM 535 O O . THR A 1 66 ? 1.066 -10.599 59.570 1.00 27.37 66 THR A O 1
ATOM 539 N N . MET A 1 67 ? 0.651 -11.239 57.427 1.00 24.24 67 MET A N 1
ATOM 540 C CA . MET A 1 67 ? -0.171 -12.378 57.795 1.00 33.11 67 MET A CA 1
ATOM 541 C C . MET A 1 67 ? 0.379 -13.661 57.157 1.00 28.39 67 MET A C 1
ATOM 542 O O . MET A 1 67 ? 0.887 -13.642 56.032 1.00 31.16 67 MET A O 1
ATOM 547 N N . VAL A 1 68 ? 0.300 -14.766 57.891 1.00 32.95 68 VAL A N 1
ATOM 548 C CA . VAL A 1 68 ? 0.393 -16.081 57.275 1.00 34.92 68 VAL A CA 1
ATOM 549 C C . VAL A 1 68 ? -1.042 -16.621 57.187 1.00 34.61 68 VAL A C 1
ATOM 550 O O . VAL A 1 68 ? -1.732 -16.745 58.204 1.00 33.71 68 VAL A O 1
ATOM 554 N N . PRO A 1 69 ? -1.520 -16.853 55.953 1.00 32.60 69 PRO A N 1
ATOM 555 C CA . PRO A 1 69 ? -2.913 -17.246 55.738 1.00 28.07 69 PRO A CA 1
ATOM 556 C C . PRO A 1 69 ? -3.207 -18.587 56.394 1.00 29.33 69 PRO A C 1
ATOM 557 O O . PRO A 1 69 ? -2.388 -19.501 56.307 1.00 30.41 69 PRO A O 1
ATOM 561 N N . GLY A 1 70 ? -4.360 -18.676 57.055 1.00 27.61 70 GLY A N 1
ATOM 562 C CA . GLY A 1 70 ? -4.813 -19.910 57.669 1.00 28.76 70 GLY A CA 1
ATOM 563 C C . GLY A 1 70 ? -5.671 -20.681 56.682 1.00 26.51 70 GLY A C 1
ATOM 564 O O . GLY A 1 70 ? -5.405 -20.697 55.480 1.00 24.81 70 GLY A O 1
ATOM 565 N N . ASP A 1 71 ? -6.720 -21.311 57.179 1.00 21.96 71 ASP A N 1
ATOM 566 C CA . ASP A 1 71 ? -7.532 -22.169 56.329 1.00 22.37 71 ASP A CA 1
ATOM 567 C C . ASP A 1 71 ? -8.386 -21.354 55.344 1.00 16.94 71 ASP A C 1
ATOM 568 O O . ASP A 1 71 ? -8.646 -20.167 55.550 1.00 19.85 71 ASP A O 1
ATOM 573 N N . ILE A 1 72 ? -8.846 -22.013 54.289 1.00 15.99 72 ILE A N 1
ATOM 574 C CA . ILE A 1 72 ? -9.813 -21.380 53.387 1.00 16.64 72 ILE A CA 1
ATOM 575 C C . ILE A 1 72 ? -11.153 -21.216 54.095 1.00 17.22 72 ILE A C 1
ATOM 576 O O . ILE A 1 72 ? -11.630 -22.153 54.735 1.00 19.81 72 ILE A O 1
ATOM 581 N N . ALA A 1 73 ? -11.745 -20.021 54.000 1.00 13.37 73 ALA A N 1
ATOM 582 C CA . ALA A 1 73 ? -13.009 -19.698 54.658 1.00 14.13 73 ALA A CA 1
ATOM 583 C C . ALA A 1 73 ? -14.204 -19.919 53.731 1.00 17.46 73 ALA A C 1
ATOM 584 O O . ALA A 1 73 ? -15.327 -20.083 54.187 1.00 17.93 73 ALA A O 1
ATOM 586 N N . GLY A 1 74 ? -13.939 -19.889 52.434 1.00 15.09 74 GLY A N 1
ATOM 587 C CA . GLY A 1 74 ? -14.973 -20.102 51.418 1.00 13.86 74 GLY A CA 1
ATOM 588 C C . GLY A 1 74 ? -14.652 -19.413 50.102 1.00 15.89 74 GLY A C 1
ATOM 589 O O . GLY A 1 74 ? -13.501 -19.071 49.818 1.00 14.00 74 GLY A O 1
ATOM 590 N N . GLN A 1 75 ? -15.710 -19.157 49.340 1.00 17.26 75 GLN A N 1
ATOM 591 C CA A GLN A 1 75 ? -15.638 -18.747 47.941 0.50 16.98 75 GLN A CA 1
ATOM 592 C CA B GLN A 1 75 ? -15.558 -18.640 47.994 0.50 14.64 75 GLN A CA 1
ATOM 593 C C . GLN A 1 75 ? -16.632 -17.624 47.712 1.00 17.51 75 GLN A C 1
ATOM 594 O O . GLN A 1 75 ? -17.742 -17.701 48.236 1.00 17.47 75 GLN A O 1
ATOM 605 N N . VAL A 1 76 ? -16.274 -16.624 46.901 1.00 13.89 76 VAL A N 1
ATOM 606 C CA . VAL A 1 76 ? -17.264 -15.694 46.396 1.00 18.29 76 VAL A CA 1
ATOM 607 C C . VAL A 1 76 ? -17.004 -15.532 44.894 1.00 17.39 76 VAL A C 1
ATOM 608 O O . VAL A 1 76 ? -15.850 -15.463 44.469 1.00 15.54 76 VAL A O 1
ATOM 612 N N . ASN A 1 77 ? -18.073 -15.538 44.104 1.00 18.94 77 ASN A N 1
ATOM 613 C CA A ASN A 1 77 ? -17.992 -15.336 42.655 0.50 15.81 77 ASN A CA 1
ATOM 614 C CA B ASN A 1 77 ? -17.919 -15.267 42.696 0.50 14.27 77 ASN A CA 1
ATOM 615 C C . ASN A 1 77 ? -18.860 -14.139 42.276 1.00 19.42 77 ASN A C 1
ATOM 616 O O . ASN A 1 77 ? -19.974 -14.001 42.797 1.00 18.34 77 ASN A O 1
ATOM 625 N N . PHE A 1 78 ? -18.385 -13.291 41.373 1.00 16.09 78 PHE A N 1
ATOM 626 C CA . PHE A 1 78 ? -19.213 -12.161 40.925 1.00 17.31 78 PHE A CA 1
ATOM 627 C C . PHE A 1 78 ? -18.771 -11.684 39.552 1.00 16.59 78 PHE A C 1
ATOM 628 O O . PHE A 1 78 ? -17.588 -11.810 39.176 1.00 17.75 78 PHE A O 1
ATOM 636 N N . GLU A 1 79 ? -19.738 -11.126 38.830 1.00 14.72 79 GLU A N 1
ATOM 637 C CA . GLU A 1 79 ? -19.484 -10.612 37.498 1.00 15.22 79 GLU A CA 1
ATOM 638 C C . GLU A 1 79 ? -19.242 -9.097 37.510 1.00 15.47 79 GLU A C 1
ATOM 639 O O . GLU A 1 79 ? -19.965 -8.330 38.155 1.00 14.84 79 GLU A O 1
ATOM 645 N N . LEU A 1 80 ? -18.222 -8.667 36.789 1.00 16.35 80 LEU A N 1
ATOM 646 C CA . LEU A 1 80 ? -18.015 -7.240 36.557 1.00 14.20 80 LEU A CA 1
ATOM 647 C C . LEU A 1 80 ? -18.213 -6.987 35.074 1.00 15.72 80 LEU A C 1
ATOM 648 O O . LEU A 1 80 ? -18.364 -7.930 34.295 1.00 14.31 80 LEU A O 1
ATOM 653 N N . THR A 1 81 ? -18.194 -5.718 34.673 1.00 15.09 81 THR A N 1
ATOM 654 C CA . THR A 1 81 ? -18.424 -5.428 33.278 1.00 18.18 81 THR A CA 1
ATOM 655 C C . THR A 1 81 ? -17.389 -6.108 32.346 1.00 18.45 81 THR A C 1
ATOM 656 O O . THR A 1 81 ? -17.759 -6.615 31.282 1.00 17.63 81 THR A O 1
ATOM 660 N N . GLU A 1 82 ? -16.110 -6.154 32.739 1.00 14.31 82 GLU A N 1
ATOM 661 C CA . GLU A 1 82 ? -15.144 -6.682 31.777 1.00 20.16 82 GLU A CA 1
ATOM 662 C C . GLU A 1 82 ? -14.536 -8.042 32.115 1.00 23.27 82 GLU A C 1
ATOM 663 O O . GLU A 1 82 ? -13.775 -8.578 31.313 1.00 19.44 82 GLU A O 1
ATOM 669 N N . LYS A 1 83 ? -14.912 -8.602 33.268 1.00 16.18 83 LYS A N 1
ATOM 670 C CA . LYS A 1 83 ? -14.438 -9.930 33.675 1.00 16.79 83 LYS A CA 1
ATOM 671 C C . LYS A 1 83 ? -15.376 -10.541 34.723 1.00 16.36 83 LYS A C 1
ATOM 672 O O . LYS A 1 83 ? -16.131 -9.810 35.379 1.00 14.99 83 LYS A O 1
ATOM 678 N N . LYS A 1 84 ? -15.308 -11.867 34.869 1.00 14.52 84 LYS A N 1
ATOM 679 C CA . LYS A 1 84 ? -15.942 -12.576 35.984 1.00 13.45 84 LYS A CA 1
ATOM 680 C C . LYS A 1 84 ? -14.875 -12.933 37.004 1.00 15.01 84 LYS A C 1
ATOM 681 O O . LYS A 1 84 ? -13.807 -13.420 36.641 1.00 18.74 84 LYS A O 1
ATOM 687 N N . VAL A 1 85 ? -15.183 -12.722 38.273 1.00 12.82 85 VAL A N 1
ATOM 688 C CA . VAL A 1 85 ? -14.231 -12.954 39.325 1.00 13.03 85 VAL A CA 1
ATOM 689 C C . VAL A 1 85 ? -14.584 -14.248 40.091 1.00 14.35 85 VAL A C 1
ATOM 690 O O . VAL A 1 85 ? -15.732 -14.480 40.465 1.00 13.09 85 VAL A O 1
ATOM 694 N N . ILE A 1 86 ? -13.595 -15.106 40.255 1.00 12.45 86 ILE A N 1
ATOM 695 C CA . ILE A 1 86 ? -13.727 -16.259 41.141 1.00 8.51 86 ILE A CA 1
ATOM 696 C C . ILE A 1 86 ? -12.765 -15.945 42.276 1.00 12.70 86 ILE A C 1
ATOM 697 O O . ILE A 1 86 ? -11.542 -15.840 42.053 1.00 14.50 86 ILE A O 1
ATOM 702 N N . ALA A 1 87 ? -13.305 -15.779 43.474 1.00 14.04 87 ALA A N 1
ATOM 703 C CA . ALA A 1 87 ? -12.469 -15.329 44.589 1.00 14.58 87 ALA A CA 1
ATOM 704 C C . ALA A 1 87 ? -12.471 -16.337 45.736 1.00 17.05 87 ALA A C 1
ATOM 705 O O . ALA A 1 87 ? -13.520 -16.873 46.110 1.00 15.58 87 ALA A O 1
ATOM 707 N N . ILE A 1 88 ? -11.282 -16.599 46.259 1.00 12.65 88 ILE A N 1
ATOM 708 C CA A ILE A 1 88 ? -11.132 -17.525 47.375 0.50 12.36 88 ILE A CA 1
ATOM 709 C CA B ILE A 1 88 ? -11.085 -17.534 47.378 0.50 11.54 88 ILE A CA 1
ATOM 710 C C . ILE A 1 88 ? -10.837 -16.696 48.625 1.00 14.05 88 ILE A C 1
ATOM 711 O O . ILE A 1 88 ? -9.971 -15.794 48.609 1.00 14.11 88 ILE A O 1
ATOM 720 N N . VAL A 1 89 ? -11.575 -16.991 49.697 1.00 12.29 89 VAL A N 1
ATOM 721 C CA . VAL A 1 89 ? -11.489 -16.208 50.928 1.00 12.28 89 VAL A CA 1
ATOM 722 C C . VAL A 1 89 ? -10.706 -17.033 51.950 1.00 14.74 89 VAL A C 1
ATOM 723 O O . VAL A 1 89 ? -11.024 -18.204 52.181 1.00 15.74 89 VAL A O 1
ATOM 727 N N . PHE A 1 90 ? -9.673 -16.419 52.520 1.00 11.83 90 PHE A N 1
ATOM 728 C CA . PHE A 1 90 ? -8.818 -17.052 53.508 1.00 14.80 90 PHE A CA 1
ATOM 729 C C . PHE A 1 90 ? -9.059 -16.467 54.883 1.00 15.68 90 PHE A C 1
ATOM 730 O O . PHE A 1 90 ? -9.376 -15.271 55.019 1.00 15.61 90 PHE A O 1
ATOM 738 N N . ASP A 1 91 ? -8.913 -17.311 55.900 1.00 15.25 91 ASP A N 1
ATOM 739 C CA . ASP A 1 91 ? -9.037 -16.846 57.256 1.00 19.00 91 ASP A CA 1
ATOM 740 C C . ASP A 1 91 ? -7.660 -16.369 57.724 1.00 23.54 91 ASP A C 1
ATOM 741 O O . ASP A 1 91 ? -6.682 -17.120 57.729 1.00 29.31 91 ASP A O 1
ATOM 746 N N . GLY A 1 92 ? -7.606 -15.099 58.098 1.00 17.74 92 GLY A N 1
ATOM 747 C CA . GLY A 1 92 ? -6.369 -14.437 58.474 1.00 24.56 92 GLY A CA 1
ATOM 748 C C . GLY A 1 92 ? -6.221 -14.358 59.984 1.00 27.26 92 GLY A C 1
ATOM 749 O O . GLY A 1 92 ? -5.235 -13.816 60.476 1.00 34.29 92 GLY A O 1
ATOM 750 N N . GLY A 1 93 ? -7.201 -14.881 60.715 1.00 26.95 93 GLY A N 1
ATOM 751 C CA . GLY A 1 93 ? -7.080 -15.012 62.169 1.00 31.31 93 GLY A CA 1
ATOM 752 C C . GLY A 1 93 ? -7.384 -13.718 62.893 1.00 27.34 93 GLY A C 1
ATOM 753 O O . GLY A 1 93 ? -8.195 -12.916 62.430 1.00 26.93 93 GLY A O 1
ATOM 754 N N . TYR A 1 94 ? -6.724 -13.524 64.037 1.00 26.33 94 TYR A N 1
ATOM 755 C CA . TYR A 1 94 ? -6.936 -12.367 64.907 1.00 26.47 94 TYR A CA 1
ATOM 756 C C . TYR A 1 94 ? -5.622 -11.622 65.040 1.00 26.16 94 TYR A C 1
ATOM 757 O O . TYR A 1 94 ? -4.593 -12.238 65.350 1.00 29.66 94 TYR A O 1
ATOM 766 N N . VAL A 1 95 ? -5.655 -10.310 64.790 1.00 24.88 95 VAL A N 1
ATOM 767 C CA . VAL A 1 95 ? -4.461 -9.463 64.831 1.00 27.91 95 VAL A CA 1
ATOM 768 C C . VAL A 1 95 ? -4.618 -8.213 65.696 1.00 25.32 95 VAL A C 1
ATOM 769 O O . VAL A 1 95 ? -5.723 -7.736 65.953 1.00 28.45 95 VAL A O 1
ATOM 773 N N . VAL A 1 96 ? -3.480 -7.691 66.128 1.00 30.93 96 VAL A N 1
ATOM 774 C CA . VAL A 1 96 ? -3.414 -6.404 66.782 1.00 28.40 96 VAL A CA 1
ATOM 775 C C . VAL A 1 96 ? -2.535 -5.592 65.841 1.00 31.46 96 VAL A C 1
ATOM 776 O O . VAL A 1 96 ? -1.319 -5.796 65.784 1.00 35.25 96 VAL A O 1
ATOM 780 N N . ALA A 1 97 ? -3.162 -4.717 65.058 1.00 30.84 97 ALA A N 1
ATOM 781 C CA . ALA A 1 97 ? -2.442 -3.932 64.065 1.00 31.68 97 ALA A CA 1
ATOM 782 C C . ALA A 1 97 ? -3.053 -2.556 63.888 1.00 27.02 97 ALA A C 1
ATOM 783 O O . ALA A 1 97 ? -4.267 -2.385 63.998 1.00 26.06 97 ALA A O 1
ATOM 785 N N . ASP A 1 98 ? -2.200 -1.564 63.650 1.00 28.37 98 ASP A N 1
ATOM 786 C CA . ASP A 1 98 ? -2.662 -0.267 63.193 1.00 27.67 98 ASP A CA 1
ATOM 787 C C . ASP A 1 98 ? -2.633 -0.291 61.674 1.00 25.05 98 ASP A C 1
ATOM 788 O O . ASP A 1 98 ? -1.556 -0.267 61.066 1.00 26.56 98 ASP A O 1
ATOM 793 N N . VAL A 1 99 ? -3.819 -0.360 61.083 1.00 18.66 99 VAL A N 1
ATOM 794 C CA . VAL A 1 99 ? -3.957 -0.446 59.612 1.00 12.10 99 VAL A CA 1
ATOM 795 C C . VAL A 1 99 ? -3.376 0.797 58.934 1.00 17.84 99 VAL A C 1
ATOM 796 O O . VAL A 1 99 ? -3.615 1.940 59.365 1.00 19.52 99 VAL A O 1
ATOM 800 N N . LYS A 1 100 ? -2.590 0.562 57.883 1.00 15.22 100 LYS A N 1
ATOM 801 C CA . LYS A 1 100 ? -1.957 1.611 57.143 1.00 16.69 100 LYS A CA 1
ATOM 802 C C . LYS A 1 100 ? -2.271 1.425 55.664 1.00 17.97 100 LYS A C 1
ATOM 803 O O . LYS A 1 100 ? -1.826 0.461 55.037 1.00 22.11 100 LYS A O 1
ATOM 809 N N . LEU A 1 101 ? -3.024 2.368 55.126 1.00 13.08 101 LEU A N 1
ATOM 810 C CA . LEU A 1 101 ? -3.608 2.245 53.766 1.00 14.74 101 LEU A CA 1
ATOM 811 C C . LEU A 1 101 ? -2.723 2.711 52.638 1.00 17.73 101 LEU A C 1
ATOM 812 O O . LEU A 1 101 ? -1.766 3.459 52.853 1.00 19.26 101 LEU A O 1
ATOM 817 N N . SER A 1 102 ? -3.076 2.278 51.428 1.00 15.13 102 SER A N 1
ATOM 818 C CA . SER A 1 102 ? -2.401 2.656 50.200 1.00 16.00 102 SER A CA 1
ATOM 819 C C . SER A 1 102 ? -3.363 3.480 49.330 1.00 18.78 102 SER A C 1
ATOM 820 O O . SER A 1 102 ? -4.538 3.696 49.716 1.00 18.71 102 SER A O 1
ATOM 823 N N . TYR A 1 103 ? -2.881 3.885 48.144 1.00 15.88 103 TYR A N 1
ATOM 824 C CA . TYR A 1 103 ? -3.701 4.599 47.150 1.00 20.45 103 TYR A CA 1
ATOM 825 C C . TYR A 1 103 ? -5.000 3.874 46.807 1.00 22.18 103 TYR A C 1
ATOM 826 O O . TYR A 1 103 ? -5.948 4.506 46.340 1.00 24.00 103 TYR A O 1
ATOM 835 N N . GLU A 1 104 ? -5.038 2.559 47.041 1.00 17.46 104 GLU A N 1
ATOM 836 C CA . GLU A 1 104 ? -6.198 1.740 46.649 1.00 19.24 104 GLU A CA 1
ATOM 837 C C . GLU A 1 104 ? -7.431 1.985 47.514 1.00 19.42 104 GLU A C 1
ATOM 838 O O . GLU A 1 104 ? -8.558 1.708 47.087 1.00 22.55 104 GLU A O 1
ATOM 844 N N . HIS A 1 105 ? -7.232 2.481 48.738 1.00 14.51 105 HIS A N 1
ATOM 845 C CA . HIS A 1 105 ? -8.330 2.609 49.685 1.00 15.75 105 HIS A CA 1
ATOM 846 C C . HIS A 1 105 ? -8.299 3.914 50.460 1.00 21.54 105 HIS A C 1
ATOM 847 O O . HIS A 1 105 ? -7.218 4.434 50.745 1.00 21.56 105 HIS A O 1
ATOM 854 N N . ILE A 1 106 ? -9.474 4.439 50.801 1.00 19.32 106 ILE A N 1
ATOM 855 C CA . ILE A 1 106 ? -9.552 5.752 51.474 1.00 22.83 106 ILE A CA 1
ATOM 856 C C . ILE A 1 106 ? -9.830 5.709 52.970 1.00 23.47 106 ILE A C 1
ATOM 857 O O . ILE A 1 106 ? -9.478 6.633 53.707 1.00 26.38 106 ILE A O 1
ATOM 862 N N . GLU A 1 107 ? -10.458 4.629 53.420 1.00 20.13 107 GLU A N 1
ATOM 863 C CA . GLU A 1 107 ? -10.690 4.404 54.836 1.00 20.62 107 GLU A CA 1
ATOM 864 C C . GLU A 1 107 ? -10.838 2.929 55.171 1.00 17.78 107 GLU A C 1
ATOM 865 O O . GLU A 1 107 ? -10.970 2.092 54.285 1.00 16.57 107 GLU A O 1
ATOM 871 N N . TYR A 1 108 ? -10.811 2.643 56.462 1.00 19.88 108 TYR A N 1
ATOM 872 C CA . TYR A 1 108 ? -11.028 1.286 56.939 1.00 19.87 108 TYR A CA 1
ATOM 873 C C . TYR A 1 108 ? -11.926 1.317 58.147 1.00 25.97 108 TYR A C 1
ATOM 874 O O . TYR A 1 108 ? -12.109 2.360 58.766 1.00 21.94 108 TYR A O 1
ATOM 883 N N . SER A 1 109 ? -12.428 0.139 58.500 1.00 23.72 109 SER A N 1
ATOM 884 C CA . SER A 1 109 ? -13.300 -0.029 59.632 1.00 24.08 109 SER A CA 1
ATOM 885 C C . SER A 1 109 ? -13.278 -1.472 60.074 1.00 25.83 109 SER A C 1
ATOM 886 O O . SER A 1 109 ? -13.202 -2.384 59.240 1.00 21.56 109 SER A O 1
ATOM 889 N N . TRP A 1 110 ? -13.308 -1.659 61.393 1.00 25.78 110 TRP A N 1
ATOM 890 C CA . TRP A 1 110 ? -13.430 -2.970 62.018 1.00 21.64 110 TRP A CA 1
ATOM 891 C C . TRP A 1 110 ? -14.911 -3.163 62.333 1.00 29.74 110 TRP A C 1
ATOM 892 O O . TRP A 1 110 ? -15.458 -2.503 63.222 1.00 31.74 110 TRP A O 1
ATOM 903 N N . VAL A 1 111 ? -15.563 -4.045 61.577 1.00 25.98 111 VAL A N 1
ATOM 904 C CA . VAL A 1 111 ? -17.015 -4.205 61.621 1.00 27.44 111 VAL A CA 1
ATOM 905 C C . VAL A 1 111 ? -17.427 -5.605 62.116 1.00 30.95 111 VAL A C 1
ATOM 906 O O . VAL A 1 111 ? -16.887 -6.615 61.661 1.00 23.21 111 VAL A O 1
ATOM 910 N N . SER A 1 112 ? -18.374 -5.661 63.061 1.00 30.78 112 SER A N 1
ATOM 911 C CA . SER A 1 112 ? -18.888 -6.945 63.540 1.00 25.14 112 SER A CA 1
ATOM 912 C C . SER A 1 112 ? -19.771 -7.588 62.484 1.00 21.14 112 SER A C 1
ATOM 913 O O . SER A 1 112 ? -20.323 -6.899 61.619 1.00 28.85 112 SER A O 1
ATOM 916 N N . LEU A 1 113 ? -19.899 -8.908 62.575 1.00 25.49 113 LEU A N 1
ATOM 917 C CA . LEU A 1 113 ? -20.758 -9.700 61.699 1.00 32.35 113 LEU A CA 1
ATOM 918 C C . LEU A 1 113 ? -22.200 -9.210 61.673 1.00 35.16 113 LEU A C 1
ATOM 919 O O . LEU A 1 113 ? -22.786 -9.092 60.598 1.00 31.40 113 LEU A O 1
ATOM 924 N N . GLU A 1 114 ? -22.752 -8.914 62.850 1.00 36.08 114 GLU A N 1
ATOM 925 C CA . GLU A 1 114 ? -24.103 -8.348 62.958 1.00 38.99 114 GLU A CA 1
ATOM 926 C C . GLU A 1 114 ? -24.283 -7.098 62.101 1.00 39.75 114 GLU A C 1
ATOM 927 O O . GLU A 1 114 ? -25.255 -7.005 61.351 1.00 39.12 114 GLU A O 1
ATOM 933 N N . LYS A 1 115 ? -23.345 -6.150 62.194 1.00 35.26 115 LYS A N 1
ATOM 934 C CA . LYS A 1 115 ? -23.452 -4.921 61.407 1.00 33.28 115 LYS A CA 1
ATOM 935 C C . LYS A 1 115 ? -23.221 -5.186 59.922 1.00 33.30 115 LYS A C 1
ATOM 936 O O . LYS A 1 115 ? -23.826 -4.521 59.085 1.00 36.82 115 LYS A O 1
ATOM 942 N N . ILE A 1 116 ? -22.342 -6.142 59.600 1.00 34.87 116 ILE A N 1
ATOM 943 C CA . ILE A 1 116 ? -22.159 -6.589 58.211 1.00 33.55 116 ILE A CA 1
ATOM 944 C C . ILE A 1 116 ? -23.485 -7.104 57.620 1.00 40.30 116 ILE A C 1
ATOM 945 O O . ILE A 1 116 ? -23.873 -6.727 56.506 1.00 42.08 116 ILE A O 1
ATOM 950 N N . LEU A 1 117 ? -24.183 -7.942 58.385 1.00 45.58 117 LEU A N 1
ATOM 951 C CA . LEU A 1 117 ? -25.525 -8.402 58.017 1.00 50.11 117 LEU A CA 1
ATOM 952 C C . LEU A 1 117 ? -26.559 -7.370 58.502 1.00 54.41 117 LEU A C 1
ATOM 953 O O . LEU A 1 117 ? -27.427 -7.666 59.333 1.00 57.41 117 LEU A O 1
ATOM 958 N N . GLY A 1 118 ? -26.438 -6.152 57.977 1.00 55.64 118 GLY A N 1
ATOM 959 C CA . GLY A 1 118 ? -27.209 -4.993 58.428 1.00 58.64 118 GLY A CA 1
ATOM 960 C C . GLY A 1 118 ? -26.668 -3.744 57.761 1.00 60.25 118 GLY A C 1
ATOM 961 O O . GLY A 1 118 ? -27.214 -2.651 57.926 1.00 62.51 118 GLY A O 1
ATOM 962 N N . MET A 1 119 ? -25.586 -3.923 57.000 1.00 61.71 119 MET A N 1
ATOM 963 C CA . MET A 1 119 ? -24.919 -2.849 56.260 1.00 59.47 119 MET A CA 1
ATOM 964 C C . MET A 1 119 ? -25.708 -2.589 54.967 1.00 64.12 119 MET A C 1
ATOM 965 O O . MET A 1 119 ? -26.810 -3.110 54.791 1.00 65.00 119 MET A O 1
ATOM 970 N N . GLU A 1 120 ? -25.157 -1.770 54.077 1.00 65.55 120 GLU A N 1
ATOM 971 C CA . GLU A 1 120 ? -25.767 -1.523 52.778 1.00 67.74 120 GLU A CA 1
ATOM 972 C C . GLU A 1 120 ? -24.690 -1.321 51.716 1.00 66.16 120 GLU A C 1
ATOM 973 O O . GLU A 1 120 ? -24.843 -1.756 50.574 1.00 68.81 120 GLU A O 1
ATOM 979 N N . THR A 1 121 ? -23.593 -0.676 52.105 1.00 62.86 121 THR A N 1
ATOM 980 C CA . THR A 1 121 ? -22.524 -0.332 51.166 1.00 59.79 121 THR A CA 1
ATOM 981 C C . THR A 1 121 ? -21.416 -1.402 51.050 1.00 55.28 121 THR A C 1
ATOM 982 O O . THR A 1 121 ? -20.372 -1.160 50.428 1.00 54.97 121 THR A O 1
ATOM 986 N N . LEU A 1 122 ? -21.654 -2.570 51.652 1.00 47.40 122 LEU A N 1
ATOM 987 C CA . LEU A 1 122 ? -20.898 -3.783 51.338 1.00 38.51 122 LEU A CA 1
ATOM 988 C C . LEU A 1 122 ? -21.676 -4.551 50.267 1.00 33.97 122 LEU A C 1
ATOM 989 O O . LEU A 1 122 ? -22.830 -4.924 50.498 1.00 29.88 122 LEU A O 1
ATOM 994 N N . PRO A 1 123 ? -21.045 -4.786 49.097 1.00 26.38 123 PRO A N 1
ATOM 995 C CA . PRO A 1 123 ? -21.663 -5.380 47.913 1.00 22.58 123 PRO A CA 1
ATOM 996 C C . PRO A 1 123 ? -22.343 -6.696 48.189 1.00 18.92 123 PRO A C 1
ATOM 997 O O . PRO A 1 123 ? -21.891 -7.461 49.047 1.00 21.24 123 PRO A O 1
ATOM 1001 N N . ALA A 1 124 ? -23.410 -6.970 47.431 1.00 22.78 124 ALA A N 1
ATOM 1002 C CA . ALA A 1 124 ? -24.303 -8.103 47.725 1.00 21.02 124 ALA A CA 1
ATOM 1003 C C . ALA A 1 124 ? -23.595 -9.443 47.825 1.00 20.49 124 ALA A C 1
ATOM 1004 O O . ALA A 1 124 ? -23.901 -10.236 48.709 1.00 21.21 124 ALA A O 1
ATOM 1006 N N . TYR A 1 125 ? -22.600 -9.656 46.968 1.00 21.33 125 TYR A N 1
ATOM 1007 C CA . TYR A 1 125 ? -21.849 -10.911 46.983 1.00 21.98 125 TYR A CA 1
ATOM 1008 C C . TYR A 1 125 ? -21.055 -11.126 48.278 1.00 19.08 125 TYR A C 1
ATOM 1009 O O . TYR A 1 125 ? -20.914 -12.269 48.724 1.00 24.98 125 TYR A O 1
ATOM 1018 N N . PHE A 1 126 ? -20.544 -10.039 48.868 1.00 18.96 126 PHE A N 1
ATOM 1019 C CA . PHE A 1 126 ? -19.856 -10.144 50.156 1.00 20.93 126 PHE A CA 1
ATOM 1020 C C . PHE A 1 126 ? -20.850 -10.372 51.297 1.00 23.34 126 PHE A C 1
ATOM 1021 O O . PHE A 1 126 ? -20.596 -11.187 52.179 1.00 20.77 126 PHE A O 1
ATOM 1029 N N . ARG A 1 127 ? -21.976 -9.656 51.262 1.00 20.63 127 ARG A N 1
ATOM 1030 C CA . ARG A 1 127 ? -23.086 -9.856 52.202 1.00 28.59 127 ARG A CA 1
ATOM 1031 C C . ARG A 1 127 ? -23.474 -11.340 52.238 1.00 26.57 127 ARG A C 1
ATOM 1032 O O . ARG A 1 127 ? -23.510 -11.944 53.302 1.00 26.17 127 ARG A O 1
ATOM 1040 N N . ASP A 1 128 ? -23.747 -11.901 51.060 1.00 25.46 128 ASP A N 1
ATOM 1041 C CA A ASP A 1 128 ? -24.055 -13.322 50.888 0.60 23.41 128 ASP A CA 1
ATOM 1042 C CA B ASP A 1 128 ? -24.067 -13.323 50.921 0.40 23.73 128 ASP A CA 1
ATOM 1043 C C . ASP A 1 128 ? -22.955 -14.214 51.474 1.00 25.77 128 ASP A C 1
ATOM 1044 O O . ASP A 1 128 ? -23.236 -15.185 52.183 1.00 25.86 128 ASP A O 1
ATOM 1053 N N . PHE A 1 129 ? -21.696 -13.880 51.175 1.00 25.77 129 PHE A N 1
ATOM 1054 C CA . PHE A 1 129 ? -20.573 -14.663 51.696 1.00 22.90 129 PHE A CA 1
ATOM 1055 C C . PHE A 1 129 ? -20.624 -14.744 53.212 1.00 21.64 129 PHE A C 1
ATOM 1056 O O . PHE A 1 129 ? -20.468 -15.823 53.778 1.00 22.82 129 PHE A O 1
ATOM 1064 N N . PHE A 1 130 ? -20.795 -13.587 53.857 1.00 22.69 130 PHE A N 1
ATOM 1065 C CA . PHE A 1 130 ? -20.817 -13.525 55.322 1.00 23.64 130 PHE A CA 1
ATOM 1066 C C . PHE A 1 130 ? -22.020 -14.251 55.909 1.00 22.74 130 PHE A C 1
ATOM 1067 O O . PHE A 1 130 ? -21.914 -14.845 56.969 1.00 25.89 130 PHE A O 1
ATOM 1075 N N . GLU A 1 131 ? -23.141 -14.233 55.200 1.00 25.14 131 GLU A N 1
ATOM 1076 C CA . GLU A 1 131 ? -24.325 -14.976 55.634 1.00 29.08 131 GLU A CA 1
ATOM 1077 C C . GLU A 1 131 ? -24.062 -16.484 55.601 1.00 28.34 131 GLU A C 1
ATOM 1078 O O . GLU A 1 131 ? -24.433 -17.205 56.520 1.00 35.17 131 GLU A O 1
ATOM 1084 N N . ARG A 1 132 ? -23.380 -16.938 54.552 1.00 26.84 132 ARG A N 1
ATOM 1085 C CA . ARG A 1 132 ? -22.984 -18.328 54.385 1.00 23.12 132 ARG A CA 1
ATOM 1086 C C . ARG A 1 132 ? -21.889 -18.731 55.389 1.00 27.55 132 ARG A C 1
ATOM 1087 O O . ARG A 1 132 ? -21.984 -19.780 56.020 1.00 28.76 132 ARG A O 1
ATOM 1095 N N . PHE A 1 133 ? -20.862 -17.888 55.548 1.00 24.55 133 PHE A N 1
ATOM 1096 C CA . PHE A 1 133 ? -19.787 -18.118 56.522 1.00 25.57 133 PHE A CA 1
ATOM 1097 C C . PHE A 1 133 ? -20.333 -18.296 57.949 1.00 27.75 133 PHE A C 1
ATOM 1098 O O . PHE A 1 133 ? -19.904 -19.193 58.673 1.00 29.42 133 PHE A O 1
ATOM 1106 N N . ASP A 1 134 ? -21.275 -17.431 58.319 1.00 26.05 134 ASP A N 1
ATOM 1107 C CA . ASP A 1 134 ? -21.921 -17.443 59.640 1.00 35.87 134 ASP A CA 1
ATOM 1108 C C . ASP A 1 134 ? -22.632 -18.775 59.911 1.00 36.21 134 ASP A C 1
ATOM 1109 O O . ASP A 1 134 ? -22.500 -19.350 60.999 1.00 35.24 134 ASP A O 1
ATOM 1114 N N . ARG A 1 135 ? -23.362 -19.267 58.914 1.00 34.69 135 ARG A N 1
ATOM 1115 C CA . ARG A 1 135 ? -24.087 -20.526 59.063 1.00 38.87 135 ARG A CA 1
ATOM 1116 C C . ARG A 1 135 ? -23.162 -21.754 59.053 1.00 40.35 135 ARG A C 1
ATOM 1117 O O . ARG A 1 135 ? -23.462 -22.759 59.694 1.00 37.98 135 ARG A O 1
ATOM 1125 N N . GLU A 1 136 ? -22.021 -21.665 58.368 1.00 31.83 136 GLU A N 1
ATOM 1126 C CA . GLU A 1 136 ? -21.078 -22.780 58.360 1.00 32.80 136 GLU A CA 1
ATOM 1127 C C . GLU A 1 136 ? -20.211 -22.841 59.629 1.00 37.40 136 GLU A C 1
ATOM 1128 O O . GLU A 1 136 ? -19.647 -23.891 59.948 1.00 37.90 136 GLU A O 1
ATOM 1134 N N . ASN A 1 137 ? -20.126 -21.729 60.357 1.00 39.89 137 ASN A N 1
ATOM 1135 C CA . ASN A 1 137 ? -19.474 -21.733 61.667 1.00 50.78 137 ASN A CA 1
ATOM 1136 C C . ASN A 1 137 ? -20.414 -22.139 62.802 1.00 59.72 137 ASN A C 1
ATOM 1137 O O . ASN A 1 137 ? -20.173 -23.139 63.482 1.00 63.86 137 ASN A O 1
ATOM 1142 N N . LYS A 1 138 ? -21.487 -21.372 62.988 1.00 67.55 138 LYS A N 1
ATOM 1143 C CA . LYS A 1 138 ? -22.368 -21.531 64.149 1.00 74.94 138 LYS A CA 1
ATOM 1144 C C . LYS A 1 138 ? -23.365 -22.677 63.996 1.00 77.42 138 LYS A C 1
ATOM 1145 O O . LYS A 1 138 ? -23.426 -23.561 64.853 1.00 78.91 138 LYS A O 1
ATOM 1151 N N . LYS A 1 139 ? -24.135 -22.662 62.909 1.00 80.65 139 LYS A N 1
ATOM 1152 C CA . LYS A 1 139 ? -25.084 -23.742 62.606 1.00 83.01 139 LYS A CA 1
ATOM 1153 C C . LYS A 1 139 ? -24.343 -24.965 62.058 1.00 81.31 139 LYS A C 1
ATOM 1154 O O . LYS A 1 139 ? -24.953 -25.911 61.559 1.00 80.13 139 LYS A O 1
ATOM 1160 N N . LEU B 1 3 ? 4.972 13.906 61.001 1.00 45.49 3 LEU B N 1
ATOM 1161 C CA . LEU B 1 3 ? 4.033 13.241 60.044 1.00 45.69 3 LEU B CA 1
ATOM 1162 C C . LEU B 1 3 ? 3.864 11.771 60.377 1.00 46.15 3 LEU B C 1
ATOM 1163 O O . LEU B 1 3 ? 4.819 11.102 60.783 1.00 44.26 3 LEU B O 1
ATOM 1168 N N . GLU B 1 4 ? 2.654 11.269 60.160 1.00 50.12 4 GLU B N 1
ATOM 1169 C CA . GLU B 1 4 ? 2.319 9.883 60.481 1.00 55.01 4 GLU B CA 1
ATOM 1170 C C . GLU B 1 4 ? 2.911 8.903 59.465 1.00 50.17 4 GLU B C 1
ATOM 1171 O O . GLU B 1 4 ? 3.133 7.733 59.779 1.00 50.37 4 GLU B O 1
ATOM 1177 N N . LYS B 1 5 ? 3.197 9.407 58.263 1.00 38.73 5 LYS B N 1
ATOM 1178 C CA . LYS B 1 5 ? 3.768 8.620 57.182 1.00 30.42 5 LYS B CA 1
ATOM 1179 C C . LYS B 1 5 ? 4.723 9.545 56.397 1.00 18.60 5 LYS B C 1
ATOM 1180 O O . LYS B 1 5 ? 4.304 10.636 56.021 1.00 23.11 5 LYS B O 1
ATOM 1186 N N . PRO B 1 6 ? 5.974 9.106 56.168 1.00 20.56 6 PRO B N 1
ATOM 1187 C CA . PRO B 1 6 ? 6.980 9.953 55.519 1.00 19.15 6 PRO B CA 1
ATOM 1188 C C . PRO B 1 6 ? 6.743 10.059 54.014 1.00 19.05 6 PRO B C 1
ATOM 1189 O O . PRO B 1 6 ? 6.138 9.157 53.396 1.00 18.18 6 PRO B O 1
ATOM 1193 N N . TYR B 1 7 ? 7.200 11.171 53.444 1.00 15.86 7 TYR B N 1
ATOM 1194 C CA . TYR B 1 7 ? 7.231 11.360 52.000 1.00 15.38 7 TYR B CA 1
ATOM 1195 C C . TYR B 1 7 ? 8.589 10.962 51.454 1.00 17.93 7 TYR B C 1
ATOM 1196 O O . TYR B 1 7 ? 9.619 11.125 52.131 1.00 19.31 7 TYR B O 1
ATOM 1205 N N . ILE B 1 8 ? 8.596 10.436 50.231 1.00 12.98 8 ILE B N 1
ATOM 1206 C CA . ILE B 1 8 ? 9.834 10.170 49.506 1.00 12.51 8 ILE B CA 1
ATOM 1207 C C . ILE B 1 8 ? 9.705 10.708 48.087 1.00 14.49 8 ILE B C 1
ATOM 1208 O O . ILE B 1 8 ? 8.600 10.854 47.580 1.00 16.22 8 ILE B O 1
ATOM 1213 N N . ILE B 1 9 ? 10.844 11.040 47.481 1.00 15.08 9 ILE B N 1
ATOM 1214 C CA . ILE B 1 9 ? 10.847 11.553 46.105 1.00 10.67 9 ILE B CA 1
ATOM 1215 C C . ILE B 1 9 ? 11.271 10.421 45.164 1.00 13.83 9 ILE B C 1
ATOM 1216 O O . ILE B 1 9 ? 12.288 9.769 45.378 1.00 17.16 9 ILE B O 1
ATOM 1221 N N . SER B 1 10 ? 10.497 10.213 44.111 1.00 11.57 10 SER B N 1
ATOM 1222 C CA . SER B 1 10 ? 10.866 9.267 43.055 1.00 10.45 10 SER B CA 1
ATOM 1223 C C . SER B 1 10 ? 10.897 9.957 41.706 1.00 15.14 10 SER B C 1
ATOM 1224 O O . SER B 1 10 ? 10.375 11.067 41.561 1.00 13.72 10 SER B O 1
ATOM 1227 N N . VAL B 1 11 ? 11.566 9.338 40.739 1.00 10.94 11 VAL B N 1
ATOM 1228 C CA . VAL B 1 11 ? 11.551 9.848 39.372 1.00 11.46 11 VAL B CA 1
ATOM 1229 C C . VAL B 1 11 ? 11.195 8.733 38.411 1.00 15.05 11 VAL B C 1
ATOM 1230 O O . VAL B 1 11 ? 11.572 7.588 38.620 1.00 14.60 11 VAL B O 1
ATOM 1234 N N . TYR B 1 12 ? 10.478 9.080 37.357 1.00 10.67 12 TYR B N 1
ATOM 1235 C CA . TYR B 1 12 ? 10.129 8.130 36.295 1.00 10.58 12 TYR B CA 1
ATOM 1236 C C . TYR B 1 12 ? 10.469 8.739 34.944 1.00 11.44 12 TYR B C 1
ATOM 1237 O O . TYR B 1 12 ? 10.593 9.972 34.809 1.00 12.26 12 TYR B O 1
ATOM 1246 N N . ALA B 1 13 ? 10.631 7.866 33.943 1.00 12.32 13 ALA B N 1
ATOM 1247 C CA . ALA B 1 13 ? 10.943 8.314 32.575 1.00 16.13 13 ALA B CA 1
ATOM 1248 C C . ALA B 1 13 ? 9.932 7.809 31.566 1.00 14.84 13 ALA B C 1
ATOM 1249 O O . ALA B 1 13 ? 9.539 6.621 31.595 1.00 14.41 13 ALA B O 1
ATOM 1251 N N . LEU B 1 14 ? 9.526 8.710 30.671 1.00 16.17 14 LEU B N 1
ATOM 1252 C CA . LEU B 1 14 ? 8.735 8.353 29.494 1.00 16.32 14 LEU B CA 1
ATOM 1253 C C . LEU B 1 14 ? 9.701 8.135 28.345 1.00 16.99 14 LEU B C 1
ATOM 1254 O O . LEU B 1 14 ? 10.308 9.085 27.820 1.00 20.05 14 LEU B O 1
ATOM 1259 N N . ILE B 1 15 ? 9.827 6.874 27.966 1.00 18.99 15 ILE B N 1
ATOM 1260 C CA . ILE B 1 15 ? 10.731 6.478 26.915 1.00 18.95 15 ILE B CA 1
ATOM 1261 C C . ILE B 1 15 ? 9.854 5.869 25.832 1.00 14.89 15 ILE B C 1
ATOM 1262 O O . ILE B 1 15 ? 9.066 4.966 26.110 1.00 15.86 15 ILE B O 1
ATOM 1267 N N . ARG B 1 16 ? 10.020 6.369 24.607 1.00 21.11 16 ARG B N 1
ATOM 1268 C CA . ARG B 1 16 ? 9.187 5.920 23.496 1.00 17.37 16 ARG B CA 1
ATOM 1269 C C . ARG B 1 16 ? 9.994 5.253 22.386 1.00 18.09 16 ARG B C 1
ATOM 1270 O O . ARG B 1 16 ? 11.168 5.540 22.211 1.00 18.17 16 ARG B O 1
ATOM 1278 N N . ASN B 1 17 ? 9.330 4.378 21.641 1.00 19.06 17 ASN B N 1
ATOM 1279 C CA . ASN B 1 17 ? 9.931 3.783 20.443 1.00 23.21 17 ASN B CA 1
ATOM 1280 C C . ASN B 1 17 ? 9.516 4.553 19.189 1.00 23.82 17 ASN B C 1
ATOM 1281 O O . ASN B 1 17 ? 8.806 5.572 19.271 1.00 20.72 17 ASN B O 1
ATOM 1286 N N . GLU B 1 18 ? 9.936 4.055 18.028 1.00 24.78 18 GLU B N 1
ATOM 1287 C CA . GLU B 1 18 ? 9.653 4.766 16.775 1.00 30.28 18 GLU B CA 1
ATOM 1288 C C . GLU B 1 18 ? 8.178 4.759 16.348 1.00 29.85 18 GLU B C 1
ATOM 1289 O O . GLU B 1 18 ? 7.801 5.438 15.384 1.00 30.02 18 GLU B O 1
ATOM 1295 N N . LYS B 1 19 ? 7.354 4.000 17.072 1.00 25.07 19 LYS B N 1
ATOM 1296 C CA . LYS B 1 19 ? 5.912 3.973 16.870 1.00 23.46 19 LYS B CA 1
ATOM 1297 C C . LYS B 1 19 ? 5.210 4.921 17.859 1.00 27.05 19 LYS B C 1
ATOM 1298 O O . LYS B 1 19 ? 3.985 5.103 17.812 1.00 28.16 19 LYS B O 1
ATOM 1304 N N . GLY B 1 20 ? 5.999 5.523 18.750 1.00 24.67 20 GLY B N 1
ATOM 1305 C CA . GLY B 1 20 ? 5.472 6.417 19.793 1.00 24.23 20 GLY B CA 1
ATOM 1306 C C . GLY B 1 20 ? 4.881 5.675 20.986 1.00 27.65 20 GLY B C 1
ATOM 1307 O O . GLY B 1 20 ? 4.186 6.266 21.813 1.00 25.39 20 GLY B O 1
ATOM 1308 N N . GLU B 1 21 ? 5.159 4.379 21.077 1.00 22.62 21 GLU B N 1
ATOM 1309 C CA . GLU B 1 21 ? 4.681 3.574 22.195 1.00 21.02 21 GLU B CA 1
ATOM 1310 C C . GLU B 1 21 ? 5.629 3.771 23.369 1.00 17.43 21 GLU B C 1
ATOM 1311 O O . GLU B 1 21 ? 6.821 3.938 23.170 1.00 20.28 21 GLU B O 1
ATOM 1317 N N . PHE B 1 22 ? 5.068 3.764 24.575 1.00 22.38 22 PHE B N 1
ATOM 1318 C CA . PHE B 1 22 ? 5.815 4.024 25.810 1.00 18.17 22 PHE B CA 1
ATOM 1319 C C . PHE B 1 22 ? 6.317 2.723 26.416 1.00 19.29 22 PHE B C 1
ATOM 1320 O O . PHE B 1 22 ? 5.585 1.725 26.449 1.00 18.49 22 PHE B O 1
ATOM 1328 N N . LEU B 1 23 ? 7.517 2.770 26.989 1.00 17.12 23 LEU B N 1
ATOM 1329 C CA . LEU B 1 23 ? 8.094 1.606 27.649 1.00 16.47 23 LEU B CA 1
ATOM 1330 C C . LEU B 1 23 ? 7.510 1.425 29.043 1.00 16.60 23 LEU B C 1
ATOM 1331 O O . LEU B 1 23 ? 7.647 2.318 29.912 1.00 15.23 23 LEU B O 1
ATOM 1336 N N . LEU B 1 24 ? 6.872 0.276 29.250 1.00 14.22 24 LEU B N 1
ATOM 1337 C CA . LEU B 1 24 ? 6.418 -0.121 30.585 1.00 13.72 24 LEU B CA 1
ATOM 1338 C C . LEU B 1 24 ? 7.151 -1.383 31.046 1.00 16.27 24 LEU B C 1
ATOM 1339 O O . LEU B 1 24 ? 7.511 -2.230 30.234 1.00 16.76 24 LEU B O 1
ATOM 1344 N N . LEU B 1 25 ? 7.321 -1.530 32.351 1.00 14.90 25 LEU B N 1
ATOM 1345 C CA . LEU B 1 25 ? 8.011 -2.687 32.913 1.00 15.83 25 LEU B CA 1
ATOM 1346 C C . LEU B 1 25 ? 7.125 -3.321 33.984 1.00 15.46 25 LEU B C 1
ATOM 1347 O O . LEU B 1 25 ? 6.484 -2.597 34.737 1.00 19.75 25 LEU B O 1
ATOM 1352 N N . ARG B 1 26 ? 7.084 -4.654 34.048 1.00 15.14 26 ARG B N 1
ATOM 1353 C CA . ARG B 1 26 ? 6.273 -5.320 35.078 1.00 17.19 26 ARG B CA 1
ATOM 1354 C C . ARG B 1 26 ? 7.161 -5.729 36.231 1.00 18.95 26 ARG B C 1
ATOM 1355 O O . ARG B 1 26 ? 8.149 -6.417 36.021 1.00 18.26 26 ARG B O 1
ATOM 1363 N N . ARG B 1 27 ? 6.798 -5.322 37.438 1.00 14.41 27 ARG B N 1
ATOM 1364 C CA . ARG B 1 27 ? 7.620 -5.478 38.634 1.00 18.56 27 ARG B CA 1
ATOM 1365 C C . ARG B 1 27 ? 7.704 -6.940 39.076 1.00 17.52 27 ARG B C 1
ATOM 1366 O O . ARG B 1 27 ? 6.756 -7.691 38.855 1.00 23.39 27 ARG B O 1
ATOM 1374 N N . SER B 1 28 ? 8.824 -7.314 39.702 1.00 23.72 28 SER B N 1
ATOM 1375 C CA . SER B 1 28 ? 9.023 -8.688 40.157 1.00 22.47 28 SER B CA 1
ATOM 1376 C C . SER B 1 28 ? 8.132 -9.001 41.360 1.00 22.87 28 SER B C 1
ATOM 1377 O O . SER B 1 28 ? 7.730 -8.090 42.106 1.00 24.97 28 SER B O 1
ATOM 1380 N N . GLU B 1 29 ? 7.846 -10.289 41.544 1.00 29.20 29 GLU B N 1
ATOM 1381 C CA . GLU B 1 29 ? 6.967 -10.746 42.628 1.00 30.76 29 GLU B CA 1
ATOM 1382 C C . GLU B 1 29 ? 7.593 -10.537 44.001 1.00 33.17 29 GLU B C 1
ATOM 1383 O O . GLU B 1 29 ? 6.884 -10.425 45.001 1.00 30.32 29 GLU B O 1
ATOM 1389 N N . ASN B 1 30 ? 8.923 -10.457 44.023 1.00 33.97 30 ASN B N 1
ATOM 1390 C CA . ASN B 1 30 ? 9.707 -10.282 45.252 1.00 36.67 30 ASN B CA 1
ATOM 1391 C C . ASN B 1 30 ? 9.818 -8.838 45.747 1.00 37.56 30 ASN B C 1
ATOM 1392 O O . ASN B 1 30 ? 10.455 -8.577 46.786 1.00 37.85 30 ASN B O 1
ATOM 1397 N N . SER B 1 31 ? 9.198 -7.910 45.012 1.00 33.44 31 SER B N 1
ATOM 1398 C CA . SER B 1 31 ? 9.185 -6.492 45.366 1.00 30.54 31 SER B CA 1
ATOM 1399 C C . SER B 1 31 ? 8.324 -6.228 46.599 1.00 34.31 31 SER B C 1
ATOM 1400 O O . SER B 1 31 ? 7.245 -6.810 46.769 1.00 25.35 31 SER B O 1
ATOM 1403 N N . ARG B 1 32 ? 8.812 -5.325 47.440 1.00 35.48 32 ARG B N 1
ATOM 1404 C CA . ARG B 1 32 ? 8.116 -4.912 48.654 1.00 35.01 32 ARG B CA 1
ATOM 1405 C C . ARG B 1 32 ? 6.861 -4.064 48.366 1.00 38.35 32 ARG B C 1
ATOM 1406 O O . ARG B 1 32 ? 5.900 -4.088 49.134 1.00 35.37 32 ARG B O 1
ATOM 1414 N N . THR B 1 33 ? 6.871 -3.318 47.261 1.00 33.13 33 THR B N 1
ATOM 1415 C CA . THR B 1 33 ? 5.731 -2.480 46.876 1.00 31.56 33 THR B CA 1
ATOM 1416 C C . THR B 1 33 ? 5.270 -2.865 45.473 1.00 30.80 33 THR B C 1
ATOM 1417 O O . THR B 1 33 ? 6.100 -3.135 44.585 1.00 29.05 33 THR B O 1
ATOM 1421 N N . ASN B 1 34 ? 3.953 -2.910 45.277 1.00 29.21 34 ASN B N 1
ATOM 1422 C CA . ASN B 1 34 ? 3.340 -3.146 43.949 1.00 29.72 34 ASN B CA 1
ATOM 1423 C C . ASN B 1 34 ? 3.926 -4.341 43.214 1.00 30.60 34 ASN B C 1
ATOM 1424 O O . ASN B 1 34 ? 4.138 -4.284 41.994 1.00 28.18 34 ASN B O 1
ATOM 1429 N N . ALA B 1 35 ? 4.187 -5.422 43.956 1.00 27.03 35 ALA B N 1
ATOM 1430 C CA . ALA B 1 35 ? 4.788 -6.618 43.389 1.00 23.71 35 ALA B CA 1
ATOM 1431 C C . ALA B 1 35 ? 3.932 -7.143 42.227 1.00 20.62 35 ALA B C 1
ATOM 1432 O O . ALA B 1 35 ? 2.712 -7.162 42.295 1.00 23.82 35 ALA B O 1
ATOM 1434 N N . GLY B 1 36 ? 4.569 -7.458 41.114 1.00 21.86 36 GLY B N 1
ATOM 1435 C CA . GLY B 1 36 ? 3.831 -8.010 39.987 1.00 18.26 36 GLY B CA 1
ATOM 1436 C C . GLY B 1 36 ? 3.092 -7.047 39.087 1.00 25.06 36 GLY B C 1
ATOM 1437 O O . GLY B 1 36 ? 2.540 -7.473 38.065 1.00 27.60 36 GLY B O 1
ATOM 1438 N N . LYS B 1 37 ? 3.079 -5.755 39.439 1.00 23.90 37 LYS B N 1
ATOM 1439 C CA . LYS B 1 37 ? 2.328 -4.748 38.671 1.00 28.86 37 LYS B CA 1
ATOM 1440 C C . LYS B 1 37 ? 3.170 -4.035 37.590 1.00 28.37 37 LYS B C 1
ATOM 1441 O O . LYS B 1 37 ? 4.394 -3.969 37.703 1.00 22.88 37 LYS B O 1
ATOM 1447 N N . TRP B 1 38 ? 2.502 -3.509 36.563 1.00 22.82 38 TRP B N 1
ATOM 1448 C CA . TRP B 1 38 ? 3.153 -2.657 35.540 1.00 22.33 38 TRP B CA 1
ATOM 1449 C C . TRP B 1 38 ? 3.587 -1.289 36.099 1.00 22.44 38 TRP B C 1
ATOM 1450 O O . TRP B 1 38 ? 2.964 -0.764 37.011 1.00 20.81 3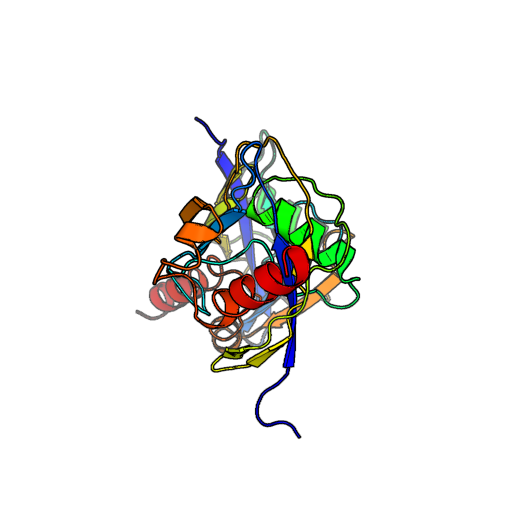8 TRP B O 1
ATOM 1461 N N . ASP B 1 39 ? 4.676 -0.733 35.561 1.00 19.31 39 ASP B N 1
ATOM 1462 C CA . ASP B 1 39 ? 5.326 0.437 36.161 1.00 21.11 39 ASP B CA 1
ATOM 1463 C C . ASP B 1 39 ? 6.065 1.174 35.051 1.00 19.11 39 ASP B C 1
ATOM 1464 O O . ASP B 1 39 ? 6.274 0.613 33.978 1.00 15.21 39 ASP B O 1
ATOM 1469 N N . LEU B 1 40 ? 6.458 2.423 35.284 1.00 16.82 40 LEU B N 1
ATOM 1470 C CA . LEU B 1 40 ? 7.376 3.096 34.354 1.00 13.05 40 LEU B CA 1
ATOM 1471 C C . LEU B 1 4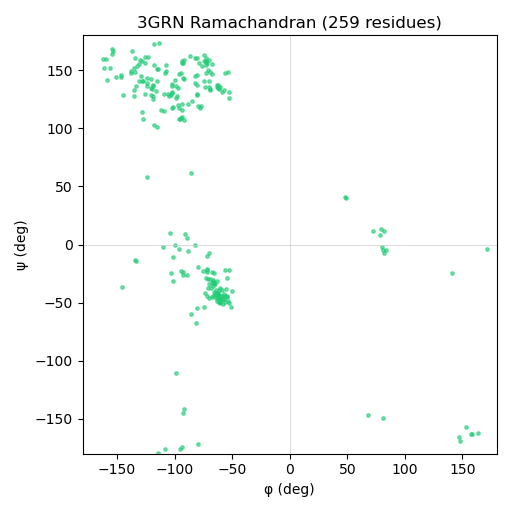0 ? 8.795 2.850 34.848 1.00 15.30 40 LEU B C 1
ATOM 1472 O O . LE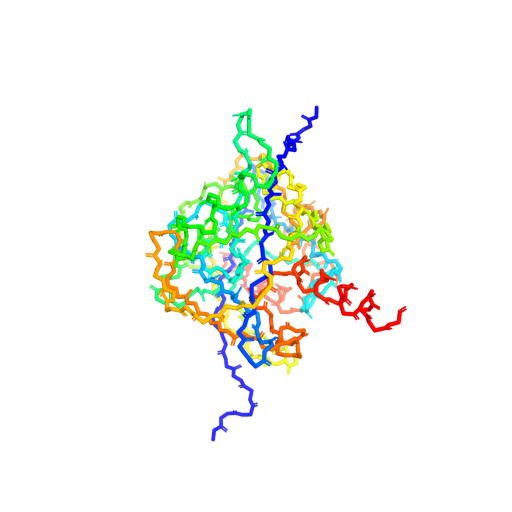U B 1 40 ? 8.986 2.595 36.044 1.00 17.07 40 LEU B O 1
ATOM 1477 N N . PRO B 1 41 ? 9.807 2.987 33.964 1.00 15.32 41 PRO B N 1
ATOM 1478 C CA . PRO B 1 41 ? 11.191 2.960 34.435 1.00 16.26 41 PRO B CA 1
ATOM 1479 C C . PRO B 1 41 ? 11.436 4.118 35.387 1.00 15.44 41 PRO B C 1
ATOM 1480 O O . PRO B 1 41 ? 10.949 5.207 35.133 1.00 14.92 41 PRO B O 1
ATOM 1484 N N . GLY B 1 42 ? 12.139 3.867 36.480 1.00 15.09 42 GLY B N 1
ATOM 1485 C CA . GLY B 1 42 ? 12.420 4.921 37.466 1.00 15.49 42 GLY B CA 1
ATOM 1486 C C . GLY B 1 42 ? 12.473 4.359 38.865 1.00 19.93 42 GLY B C 1
ATOM 1487 O O . GLY B 1 42 ? 12.535 3.138 39.039 1.00 20.78 42 GLY B O 1
ATOM 1488 N N . GLY B 1 43 ? 12.426 5.229 39.876 1.00 13.32 43 GLY B N 1
ATOM 1489 C CA . GLY B 1 43 ? 12.489 4.757 41.256 1.00 19.57 43 GLY B CA 1
ATOM 1490 C C . GLY B 1 43 ? 12.957 5.872 42.161 1.00 18.28 43 GLY B C 1
ATOM 1491 O O . GLY B 1 43 ? 12.946 7.029 41.760 1.00 14.15 43 GLY B O 1
ATOM 1492 N N . LYS B 1 44 ? 13.394 5.510 43.370 1.00 16.95 44 LYS B N 1
ATOM 1493 C CA . LYS B 1 44 ? 13.618 6.484 44.431 1.00 15.51 44 LYS B CA 1
ATOM 1494 C C . LYS B 1 44 ? 14.887 7.287 44.180 1.00 16.91 44 LYS B C 1
ATOM 1495 O O . LYS B 1 44 ? 15.882 6.720 43.724 1.00 17.95 44 LYS B O 1
ATOM 1501 N N . VAL B 1 45 ? 14.852 8.598 44.474 1.00 13.53 45 VAL B N 1
ATOM 1502 C CA . VAL B 1 45 ? 16.032 9.466 44.297 1.00 15.08 45 VAL B CA 1
A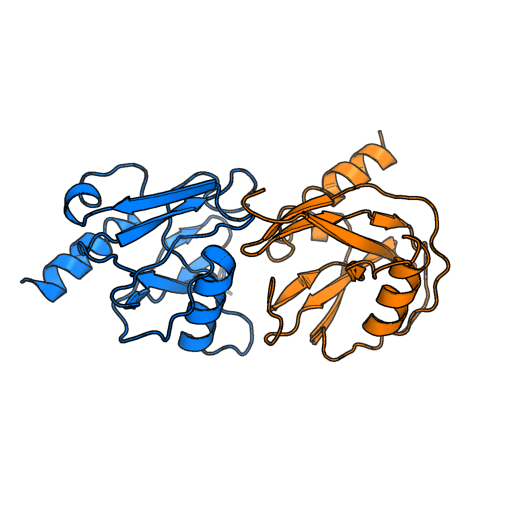TOM 1503 C C . VAL B 1 45 ? 16.939 9.294 45.526 1.00 19.13 45 VAL B C 1
ATOM 1504 O O . VAL B 1 45 ? 16.453 9.203 46.656 1.00 21.90 45 VAL B O 1
ATOM 1508 N N . ASN B 1 46 ? 18.249 9.228 45.300 1.00 19.28 46 ASN B N 1
ATOM 1509 C CA . ASN B 1 46 ? 19.199 8.986 46.388 1.00 26.62 46 ASN B CA 1
ATOM 1510 C C . ASN B 1 46 ? 19.483 10.217 47.207 1.00 29.45 46 ASN B C 1
ATOM 1511 O O . ASN B 1 46 ? 19.303 11.331 46.706 1.00 26.59 46 ASN B O 1
ATOM 1516 N N . PRO B 1 47 ? 19.925 10.021 48.478 1.00 33.77 47 PRO B N 1
ATOM 1517 C CA . PRO B 1 47 ? 20.486 11.138 49.226 1.00 33.38 47 PRO B CA 1
ATOM 1518 C C . PRO B 1 47 ? 21.585 11.790 48.381 1.00 36.64 47 PRO B C 1
ATOM 1519 O O . PRO B 1 47 ? 22.485 11.079 47.897 1.00 30.39 47 PRO B O 1
ATOM 1523 N N . ASP B 1 48 ? 21.466 13.107 48.171 1.00 32.46 48 ASP B N 1
ATOM 1524 C CA . ASP B 1 48 ? 22.477 13.957 47.490 1.00 34.44 48 ASP B CA 1
ATOM 1525 C C . ASP B 1 48 ? 22.570 13.930 45.958 1.00 34.46 48 ASP B C 1
ATOM 1526 O O . ASP B 1 48 ? 23.498 14.509 45.386 1.00 36.19 48 ASP B O 1
ATOM 1531 N N . GLU B 1 49 ? 21.639 13.282 45.259 1.00 27.43 49 GLU B N 1
ATOM 1532 C CA . GLU B 1 49 ? 21.722 13.379 43.802 1.00 24.59 49 GLU B CA 1
ATOM 1533 C C . GLU B 1 49 ? 20.603 14.275 43.251 1.00 21.64 49 GLU B C 1
ATOM 1534 O O . GLU B 1 49 ? 19.541 14.401 43.882 1.00 22.27 49 GLU B O 1
ATOM 1540 N N . SER B 1 50 ? 20.856 14.867 42.091 1.00 23.30 50 SER B N 1
ATOM 1541 C CA . SER B 1 50 ? 19.875 15.679 41.385 1.00 24.28 50 SER B CA 1
ATOM 1542 C C . SER B 1 50 ? 18.799 14.769 40.783 1.00 21.05 50 SER B C 1
ATOM 1543 O O . SER B 1 50 ? 19.053 13.582 40.538 1.00 16.43 50 SER B O 1
ATOM 1546 N N . LEU B 1 51 ? 17.620 15.312 40.504 1.00 16.99 51 LEU B N 1
ATOM 1547 C CA . LEU B 1 51 ? 16.571 14.473 39.898 1.00 12.84 51 LEU B CA 1
ATOM 1548 C C . LEU B 1 51 ? 17.023 13.859 38.554 1.00 16.75 51 LEU B C 1
ATOM 1549 O O . LEU B 1 51 ? 16.792 12.669 38.322 1.00 15.26 51 LEU B O 1
ATOM 1554 N N . LYS B 1 52 ? 17.654 14.659 37.686 1.00 18.06 52 LYS B N 1
ATOM 1555 C CA A LYS B 1 52 ? 18.081 14.190 36.361 0.50 21.60 52 LYS B CA 1
ATOM 1556 C CA B LYS B 1 52 ? 18.076 14.181 36.361 0.50 18.93 52 LYS B CA 1
ATOM 1557 C C . LYS B 1 52 ? 19.149 13.098 36.438 1.00 19.18 52 LYS B C 1
ATOM 1558 O O . LYS B 1 52 ? 19.142 12.170 35.633 1.00 18.96 52 LYS B O 1
ATOM 1569 N N . GLU B 1 53 ? 20.043 13.212 37.422 1.00 18.12 53 GLU B N 1
ATOM 1570 C CA . GLU B 1 53 ? 21.035 12.165 37.725 1.00 23.37 53 GLU B CA 1
ATOM 1571 C C . GLU B 1 53 ? 20.320 10.881 38.152 1.00 20.27 53 GLU B C 1
ATOM 1572 O O . GLU B 1 53 ? 20.653 9.791 37.692 1.00 17.74 53 GLU B O 1
ATOM 1578 N N . GLY B 1 54 ? 19.344 11.026 39.040 1.00 19.56 54 GLY B N 1
ATOM 1579 C CA . GLY B 1 54 ? 18.571 9.880 39.512 1.00 15.46 54 GLY B CA 1
ATOM 1580 C C . GLY B 1 54 ? 17.830 9.168 38.388 1.00 10.92 54 GLY B C 1
ATOM 1581 O O . GLY B 1 54 ? 17.857 7.941 38.305 1.00 14.75 54 GLY B O 1
ATOM 1582 N N . VAL B 1 55 ? 17.167 9.930 37.516 1.00 12.63 55 VAL B N 1
ATOM 1583 C CA . VAL B 1 55 ? 16.375 9.262 36.503 1.00 12.66 55 VAL B CA 1
ATOM 1584 C C . VAL B 1 55 ? 17.277 8.525 35.487 1.00 13.47 55 VAL B C 1
ATOM 1585 O O . VAL B 1 55 ? 16.950 7.416 35.089 1.00 13.74 55 VAL B O 1
ATOM 1589 N N . ALA B 1 56 ? 18.424 9.109 35.127 1.00 14.73 56 ALA B N 1
ATOM 1590 C CA . ALA B 1 56 ? 19.346 8.424 34.200 1.00 15.79 56 ALA B CA 1
ATOM 1591 C C . ALA B 1 56 ? 19.885 7.134 34.817 1.00 17.37 56 ALA B C 1
ATOM 1592 O O . ALA B 1 56 ? 20.002 6.117 34.141 1.00 15.01 56 ALA B O 1
ATOM 1594 N N . ARG B 1 57 ? 20.231 7.215 36.102 1.00 14.33 57 ARG B N 1
ATOM 1595 C CA . ARG B 1 57 ? 20.740 6.078 36.875 1.00 17.12 57 ARG B CA 1
ATOM 1596 C C . ARG B 1 57 ? 19.712 4.959 36.920 1.00 15.78 57 ARG B C 1
ATOM 1597 O O . ARG B 1 57 ? 20.031 3.810 36.611 1.00 14.32 57 ARG B O 1
ATOM 1605 N N . GLU B 1 58 ? 18.470 5.307 37.275 1.00 13.12 58 GLU B N 1
ATOM 1606 C CA . GLU B 1 58 ? 17.388 4.323 37.385 1.00 14.77 58 GLU B CA 1
ATOM 1607 C C . GLU B 1 58 ? 17.049 3.694 36.049 1.00 18.03 58 GLU B C 1
ATOM 1608 O O . GLU B 1 58 ? 16.865 2.483 35.970 1.00 15.80 58 GLU B O 1
ATOM 1614 N N . VAL B 1 59 ? 16.995 4.499 34.997 1.00 14.68 59 VAL B N 1
ATOM 1615 C CA . VAL B 1 59 ? 16.747 3.958 33.654 1.00 12.56 59 VAL B CA 1
ATOM 1616 C C . VAL B 1 59 ? 17.852 3.002 33.190 1.00 12.30 59 VAL B C 1
ATOM 1617 O O . VAL B 1 59 ? 17.545 1.909 32.697 1.00 15.53 59 VAL B O 1
ATOM 1621 N N . TRP B 1 60 ? 19.112 3.383 33.402 1.00 10.91 60 TRP B N 1
ATOM 1622 C CA . TRP B 1 60 ? 20.206 2.463 33.027 1.00 15.20 60 TRP B CA 1
ATOM 1623 C C . TRP B 1 60 ? 20.159 1.139 33.795 1.00 14.46 60 TRP B C 1
ATOM 1624 O O . TRP B 1 60 ? 20.203 0.075 33.186 1.00 15.85 60 TRP B O 1
ATOM 1635 N N . GLU B 1 61 ? 20.022 1.206 35.129 1.00 11.37 61 GLU B N 1
ATOM 1636 C CA . GLU B 1 61 ? 20.032 -0.005 35.940 1.00 13.78 61 GLU B CA 1
ATOM 1637 C C . GLU B 1 61 ? 18.855 -0.940 35.618 1.00 15.38 61 GLU B C 1
ATOM 1638 O O . GLU B 1 61 ? 18.985 -2.156 35.693 1.00 15.10 61 GLU B O 1
ATOM 1644 N N . GLU B 1 62 ? 17.721 -0.364 35.220 1.00 10.78 62 GLU B N 1
ATOM 1645 C CA . GLU B 1 62 ? 16.510 -1.165 35.036 1.00 10.43 62 GLU B CA 1
ATOM 1646 C C . GLU B 1 62 ? 16.333 -1.667 33.625 1.00 13.74 62 GLU B C 1
ATOM 1647 O O . GLU B 1 62 ? 15.586 -2.616 33.405 1.00 15.57 62 GLU B O 1
ATOM 1653 N N . THR B 1 63 ? 16.949 -0.974 32.663 1.00 12.00 63 THR B N 1
ATOM 1654 C CA . THR B 1 63 ? 16.674 -1.268 31.238 1.00 11.41 63 THR B CA 1
ATOM 1655 C C . THR B 1 63 ? 17.915 -1.380 30.354 1.00 14.12 63 THR B C 1
ATOM 1656 O O . THR B 1 63 ? 17.804 -1.867 29.223 1.00 14.67 63 THR B O 1
ATOM 1660 N N . GLY B 1 64 ? 19.076 -0.937 30.837 1.00 12.91 64 GLY B N 1
ATOM 1661 C CA . GLY B 1 64 ? 20.294 -0.904 30.005 1.00 17.14 64 GLY B CA 1
ATOM 1662 C C . GLY B 1 64 ? 20.356 0.294 29.068 1.00 17.04 64 GLY B C 1
ATOM 1663 O O . GLY B 1 64 ? 21.354 0.469 28.340 1.00 18.79 64 GLY B O 1
ATOM 1664 N N . ILE B 1 65 ? 19.308 1.127 29.074 1.00 13.57 65 ILE B N 1
ATOM 1665 C CA . ILE B 1 65 ? 19.260 2.314 28.199 1.00 18.46 65 ILE B CA 1
ATOM 1666 C C . ILE B 1 65 ? 20.070 3.458 28.796 1.00 20.58 65 ILE B C 1
ATOM 1667 O O . ILE B 1 65 ? 19.914 3.795 29.977 1.00 17.07 65 ILE B O 1
ATOM 1672 N N . THR B 1 66 ? 20.956 4.041 27.982 1.00 18.97 66 THR B N 1
ATOM 1673 C CA . THR B 1 66 ? 21.681 5.251 28.367 1.00 22.75 66 THR B CA 1
ATOM 1674 C C . THR B 1 66 ? 20.899 6.407 27.773 1.00 31.48 66 THR B C 1
ATOM 1675 O O . THR B 1 66 ? 20.725 6.513 26.551 1.00 28.03 66 THR B O 1
ATOM 1679 N N . MET B 1 67 ? 20.386 7.257 28.642 1.00 29.50 67 MET B N 1
ATOM 1680 C CA . MET B 1 67 ? 19.607 8.369 28.161 1.00 37.42 67 MET B CA 1
ATOM 1681 C C . MET B 1 67 ? 20.008 9.656 28.857 1.00 30.86 67 MET B C 1
ATOM 1682 O O . MET B 1 67 ? 20.444 9.660 30.009 1.00 34.30 67 MET B O 1
ATOM 1687 N N . VAL B 1 68 ? 19.884 10.750 28.122 1.00 40.71 68 VAL B N 1
ATOM 1688 C CA . VAL B 1 68 ? 19.988 12.069 28.700 1.00 39.79 68 VAL B CA 1
ATOM 1689 C C . VAL B 1 68 ? 18.549 12.578 28.857 1.00 36.75 68 VAL B C 1
ATOM 1690 O O . VAL B 1 68 ? 17.792 12.647 27.880 1.00 33.36 68 VAL B O 1
ATOM 1694 N N . PRO B 1 69 ? 18.146 12.844 30.112 1.00 34.97 69 PRO B N 1
ATOM 1695 C CA . PRO B 1 69 ? 16.788 13.258 30.452 1.00 30.87 69 PRO B CA 1
ATOM 1696 C C . PRO B 1 69 ? 16.449 14.594 29.818 1.00 29.73 69 PRO B C 1
ATOM 1697 O O . PRO B 1 69 ? 17.267 15.512 29.854 1.00 32.12 69 PRO B O 1
ATOM 1701 N N . GLY B 1 70 ? 15.253 14.683 29.242 1.00 29.74 70 GLY B N 1
ATOM 1702 C CA . GLY B 1 70 ? 14.783 15.907 28.608 1.00 28.18 70 GLY B CA 1
ATOM 1703 C C . GLY B 1 70 ? 13.989 16.738 29.604 1.00 23.46 70 GLY B C 1
ATOM 1704 O O . GLY B 1 70 ? 14.287 16.775 30.803 1.00 21.59 70 GLY B O 1
ATOM 1705 N N . ASP B 1 71 ? 12.961 17.407 29.113 1.00 22.08 71 ASP B N 1
ATOM 1706 C CA . ASP B 1 71 ? 12.196 18.272 29.993 1.00 23.37 71 ASP B CA 1
ATOM 1707 C C . ASP B 1 71 ? 11.301 17.445 30.920 1.00 17.93 71 ASP B C 1
ATOM 1708 O O . ASP B 1 71 ? 11.063 16.262 30.693 1.00 20.30 71 ASP B O 1
ATOM 1713 N N . ILE B 1 72 ? 10.831 18.078 31.984 1.00 15.85 72 ILE B N 1
ATOM 1714 C CA . ILE B 1 72 ? 9.865 17.441 32.869 1.00 14.43 72 ILE B CA 1
ATOM 1715 C C . ILE B 1 72 ? 8.539 17.301 32.164 1.00 15.89 72 ILE B C 1
ATOM 1716 O O . ILE B 1 72 ? 8.069 18.246 31.541 1.00 18.25 72 ILE B O 1
ATOM 1721 N N . ALA B 1 73 ? 7.948 16.111 32.265 1.00 12.26 73 ALA B N 1
ATOM 1722 C CA . ALA B 1 73 ? 6.648 15.776 31.659 1.00 14.98 73 ALA B CA 1
ATOM 1723 C C . ALA B 1 73 ? 5.466 16.001 32.599 1.00 18.37 73 ALA B C 1
ATOM 1724 O O . ALA B 1 73 ? 4.346 16.207 32.167 1.00 16.91 73 ALA B O 1
ATOM 1726 N N . GLY B 1 74 ? 5.721 15.935 33.893 1.00 15.63 74 GLY B N 1
ATOM 1727 C CA . GLY B 1 74 ? 4.673 16.119 34.861 1.00 15.71 74 GLY B CA 1
ATOM 1728 C C . GLY B 1 74 ? 5.024 15.480 36.188 1.00 15.35 74 GLY B C 1
ATOM 1729 O O . GLY B 1 74 ? 6.179 15.128 36.446 1.00 15.10 74 GLY B O 1
ATOM 1730 N N . GLN B 1 75 ? 3.975 15.304 36.983 1.00 15.18 75 GLN B N 1
ATOM 1731 C CA A GLN B 1 75 ? 4.101 14.854 38.359 0.50 14.71 75 GLN B CA 1
ATOM 1732 C CA B GLN B 1 75 ? 4.079 14.881 38.373 0.50 17.16 75 GLN B CA 1
ATOM 1733 C C . GLN B 1 75 ? 3.069 13.773 38.605 1.00 16.91 75 GLN B C 1
ATOM 1734 O O . GLN B 1 75 ? 1.957 13.836 38.052 1.00 18.29 75 GLN B O 1
ATOM 1745 N N . VAL B 1 76 ? 3.433 12.783 39.430 1.00 13.93 76 VAL B N 1
ATOM 1746 C CA . VAL B 1 76 ? 2.464 11.808 39.937 1.00 16.76 76 VAL B CA 1
ATOM 1747 C C . VAL B 1 76 ? 2.718 11.633 41.432 1.00 18.23 76 VAL B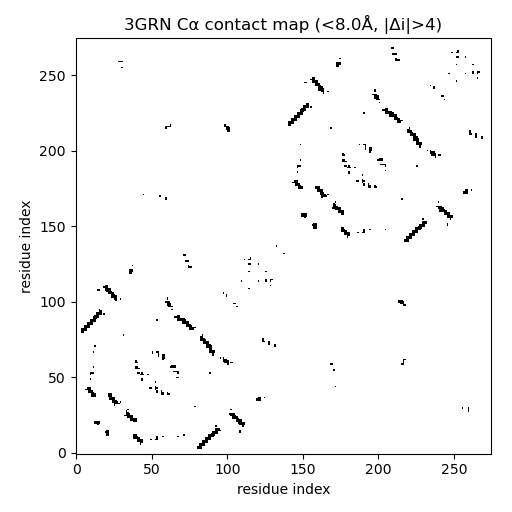 C 1
ATOM 1748 O O . VAL B 1 76 ? 3.872 11.517 41.841 1.00 16.99 76 VAL B O 1
ATOM 1752 N N . ASN B 1 77 ? 1.648 11.672 42.228 1.00 17.95 77 ASN B N 1
ATOM 1753 C CA . ASN B 1 77 ? 1.732 11.449 43.667 1.00 15.95 77 ASN B CA 1
ATOM 1754 C C . ASN B 1 77 ? 0.868 10.255 44.029 1.00 19.46 77 ASN B C 1
ATOM 1755 O O . ASN B 1 77 ? -0.227 10.070 43.467 1.00 17.41 77 ASN B O 1
ATOM 1760 N N . PHE B 1 78 ? 1.335 9.459 44.976 1.00 17.84 78 PHE B N 1
ATOM 1761 C CA . PHE B 1 78 ? 0.531 8.313 45.424 1.00 19.83 78 PHE B CA 1
ATOM 1762 C C . PHE B 1 78 ? 0.988 7.805 46.765 1.00 17.95 78 PHE B C 1
ATOM 1763 O O . PHE B 1 78 ? 2.176 7.947 47.145 1.00 18.20 78 PHE B O 1
ATOM 1771 N N . GLU B 1 79 ? 0.029 7.223 47.474 1.00 15.35 79 GLU B N 1
ATOM 1772 C CA . GLU B 1 79 ? 0.267 6.740 48.812 1.00 15.23 79 GLU B CA 1
ATOM 1773 C C . GLU B 1 79 ? 0.528 5.231 48.783 1.00 14.67 79 GLU B C 1
ATOM 1774 O O . GLU B 1 79 ? -0.182 4.471 48.110 1.00 15.28 79 GLU B O 1
ATOM 1780 N N . LEU B 1 80 ? 1.533 4.794 49.529 1.00 16.36 80 LEU B N 1
ATOM 1781 C CA . LEU B 1 80 ? 1.756 3.363 49.716 1.00 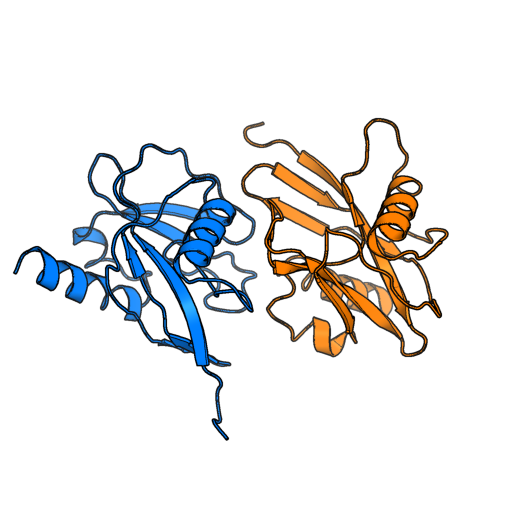15.88 80 LEU B CA 1
ATOM 1782 C C . LEU B 1 80 ? 1.588 3.116 51.198 1.00 17.85 80 LEU B C 1
ATOM 1783 O O . LEU B 1 80 ? 1.449 4.069 51.975 1.00 14.15 80 LEU B O 1
ATOM 1788 N N . THR B 1 81 ? 1.588 1.850 51.608 1.00 15.84 81 THR B N 1
ATOM 1789 C CA . THR B 1 81 ? 1.368 1.576 53.003 1.00 16.29 81 THR B CA 1
ATOM 1790 C C . THR B 1 81 ? 2.422 2.194 53.934 1.00 16.84 81 THR B C 1
ATOM 1791 O O . THR B 1 81 ? 2.042 2.710 54.986 1.00 18.63 81 THR B O 1
ATOM 1795 N N . GLU B 1 82 ? 3.709 2.230 53.531 1.00 15.14 82 GLU B N 1
ATOM 1796 C CA A GLU B 1 82 ? 4.783 2.689 54.428 0.50 20.87 82 GLU B CA 1
ATOM 1797 C CA B GLU B 1 82 ? 4.739 2.710 54.463 0.50 20.33 82 GLU B CA 1
ATOM 1798 C C . GLU B 1 82 ? 5.260 4.118 54.164 1.00 21.07 82 GLU B C 1
ATOM 1799 O O . GLU B 1 82 ? 6.026 4.668 54.958 1.00 19.46 82 GLU B O 1
ATOM 1810 N N . LYS B 1 83 ? 4.824 4.699 53.039 1.00 17.03 83 LYS B N 1
ATOM 1811 C CA . LYS B 1 83 ? 5.301 6.032 52.620 1.00 19.69 83 LYS B CA 1
ATOM 1812 C C . LYS B 1 83 ? 4.372 6.642 51.582 1.00 17.59 83 LYS B C 1
ATOM 1813 O O . LYS B 1 83 ? 3.639 5.911 50.917 1.00 17.73 83 LYS B O 1
ATOM 1819 N N . LYS B 1 84 ? 4.436 7.966 51.438 1.00 12.46 84 LYS B N 1
ATOM 1820 C CA . LYS B 1 84 ? 3.806 8.675 50.313 1.00 13.31 84 LYS B CA 1
ATOM 1821 C C . LYS B 1 84 ? 4.859 9.058 49.292 1.00 15.34 84 LYS B C 1
ATOM 1822 O O . LYS B 1 84 ? 5.931 9.526 49.665 1.00 18.13 84 LYS B O 1
ATOM 1828 N N . VAL B 1 85 ? 4.537 8.885 48.012 1.00 11.91 85 VAL B N 1
ATOM 1829 C CA . VAL B 1 85 ? 5.516 9.106 46.972 1.00 15.76 85 VAL B CA 1
ATOM 1830 C C . VAL B 1 85 ? 5.148 10.387 46.200 1.00 15.48 85 VAL B C 1
ATOM 1831 O O . VAL B 1 85 ? 3.993 10.580 45.800 1.00 14.39 85 VAL B O 1
ATOM 1835 N N . ILE B 1 86 ? 6.129 11.264 46.043 1.00 12.02 86 ILE B N 1
ATOM 1836 C CA . ILE B 1 86 ? 6.014 12.406 45.141 1.00 11.63 86 ILE B CA 1
ATOM 1837 C C . ILE B 1 86 ? 6.946 12.087 43.975 1.00 13.36 86 ILE B C 1
ATOM 1838 O O . ILE B 1 86 ? 8.162 11.946 44.157 1.00 16.38 86 ILE B O 1
ATOM 1843 N N . ALA B 1 87 ? 6.385 11.907 42.793 1.00 14.98 87 ALA B N 1
ATOM 1844 C CA . ALA B 1 87 ? 7.208 11.432 41.690 1.00 14.78 87 ALA B CA 1
ATOM 1845 C C . ALA B 1 87 ? 7.199 12.445 40.560 1.00 16.20 87 ALA B C 1
ATOM 1846 O O . ALA B 1 87 ? 6.132 12.965 40.191 1.00 15.86 87 ALA B O 1
ATOM 1848 N N . ILE B 1 88 ? 8.394 12.712 40.045 1.00 12.29 88 ILE B N 1
ATOM 1849 C CA A ILE B 1 88 ? 8.549 13.652 38.936 0.50 10.59 88 ILE B CA 1
ATOM 1850 C CA B ILE B 1 88 ? 8.596 13.654 38.928 0.50 10.72 88 ILE B CA 1
ATOM 1851 C C . ILE B 1 88 ? 8.820 12.813 37.688 1.00 12.03 88 ILE B C 1
ATOM 1852 O O . ILE B 1 88 ? 9.716 11.923 37.688 1.00 14.43 88 ILE B O 1
ATOM 1861 N N . VAL B 1 89 ? 8.057 13.090 36.621 1.00 12.34 89 VAL B N 1
ATOM 1862 C CA . VAL B 1 89 ? 8.201 12.331 35.377 1.00 11.40 89 VAL B CA 1
ATOM 1863 C C . VAL B 1 89 ? 8.983 13.135 34.330 1.00 15.76 89 VAL B C 1
ATOM 1864 O O . VAL B 1 89 ? 8.664 14.293 34.081 1.00 15.76 89 VAL B O 1
ATOM 1868 N N . PHE B 1 90 ? 10.020 12.528 33.756 1.00 13.27 90 PHE B N 1
ATOM 1869 C CA . PHE B 1 90 ? 10.836 13.174 32.711 1.00 16.22 90 PHE B CA 1
ATOM 1870 C C . PHE B 1 90 ? 10.573 12.577 31.343 1.00 19.29 90 PHE B C 1
ATOM 1871 O O . PHE B 1 90 ? 10.287 11.385 31.232 1.00 15.70 90 PHE B O 1
ATOM 1879 N N . ASP B 1 91 ? 10.717 13.403 30.307 1.00 14.15 91 ASP B N 1
ATOM 1880 C CA . ASP B 1 91 ? 10.611 12.922 28.936 1.00 19.22 91 ASP B CA 1
ATOM 1881 C C . ASP B 1 91 ? 11.994 12.399 28.593 1.00 24.26 91 ASP B C 1
ATOM 1882 O O . ASP B 1 91 ? 12.998 13.106 28.747 1.00 26.31 91 ASP B O 1
ATOM 1887 N N . GLY B 1 92 ? 12.044 11.135 28.194 1.00 20.57 92 GLY B N 1
ATOM 1888 C CA . GLY B 1 92 ? 13.291 10.508 27.803 1.00 26.13 92 GLY B CA 1
ATOM 1889 C C . GLY B 1 92 ? 13.417 10.375 26.296 1.00 27.01 92 GLY B C 1
ATOM 1890 O O . GLY B 1 92 ? 14.325 9.681 25.812 1.00 29.72 92 GLY B O 1
ATOM 1891 N N . GLY B 1 93 ? 12.505 11.017 25.568 1.00 28.15 93 GLY B N 1
ATOM 1892 C CA . GLY B 1 93 ? 12.552 11.053 24.101 1.00 31.79 93 GLY B CA 1
ATOM 1893 C C . GLY B 1 93 ? 12.300 9.714 23.422 1.00 30.29 93 GLY B C 1
ATOM 1894 O O . GLY B 1 93 ? 11.531 8.877 23.923 1.00 26.84 93 GLY B O 1
ATOM 1895 N N . TYR B 1 94 ? 12.971 9.510 22.289 1.00 26.82 94 TYR B N 1
ATOM 1896 C CA . TYR B 1 94 ? 12.738 8.345 21.435 1.00 28.89 94 TYR B CA 1
ATOM 1897 C C . TYR B 1 94 ? 14.011 7.515 21.329 1.00 33.84 94 TYR B C 1
ATOM 1898 O O . TYR B 1 94 ? 15.118 8.061 21.204 1.00 32.82 94 TYR B O 1
ATOM 1907 N N . VAL B 1 95 ? 13.851 6.196 21.410 1.00 30.86 95 VAL B N 1
ATOM 1908 C CA . VAL B 1 95 ? 14.991 5.290 21.393 1.00 32.84 95 VAL B CA 1
ATOM 1909 C C . VAL B 1 95 ? 14.778 4.076 20.470 1.00 30.88 95 VAL B C 1
ATOM 1910 O O . VAL B 1 95 ? 13.640 3.668 20.194 1.00 32.46 95 VAL B O 1
ATOM 1914 N N . VAL B 1 96 ? 15.891 3.556 19.961 1.00 32.78 96 VAL B N 1
ATOM 1915 C CA . VAL B 1 96 ? 15.958 2.239 19.358 1.00 33.03 96 VAL B CA 1
ATOM 1916 C C . VAL B 1 96 ? 16.889 1.475 20.291 1.00 36.30 96 VAL B C 1
ATOM 1917 O O . VAL B 1 96 ? 18.108 1.670 20.275 1.00 40.37 96 VAL B O 1
ATOM 1921 N N . ALA B 1 97 ? 16.305 0.652 21.150 1.00 33.98 97 ALA B N 1
ATOM 1922 C CA . ALA B 1 97 ? 17.079 -0.085 22.138 1.00 32.83 97 ALA B CA 1
ATOM 1923 C C . ALA B 1 97 ? 16.436 -1.426 22.371 1.00 30.21 97 ALA B C 1
ATOM 1924 O O . ALA B 1 97 ? 15.212 -1.557 22.300 1.00 29.35 97 ALA B O 1
ATOM 1926 N N . ASP B 1 98 ? 17.272 -2.423 22.633 1.00 29.16 98 ASP B N 1
ATOM 1927 C CA . ASP B 1 98 ? 16.810 -3.709 23.111 1.00 25.17 98 ASP B CA 1
ATOM 1928 C C . ASP B 1 98 ? 16.902 -3.655 24.635 1.00 29.85 98 ASP B C 1
ATOM 1929 O O . ASP B 1 98 ? 18.000 -3.643 25.201 1.00 26.72 98 ASP B O 1
ATOM 1934 N N . VAL B 1 99 ? 15.740 -3.600 25.270 1.00 25.31 99 VAL B N 1
ATOM 1935 C CA . VAL B 1 99 ? 15.636 -3.526 26.734 1.00 18.78 99 VAL B CA 1
ATOM 1936 C C . VAL B 1 99 ? 16.244 -4.778 27.407 1.00 21.50 99 VAL B C 1
ATOM 1937 O O . VAL B 1 99 ? 16.007 -5.920 26.970 1.00 20.20 99 VAL B O 1
ATOM 1941 N N . LYS B 1 100 ? 17.032 -4.539 28.460 1.00 15.68 100 LYS B N 1
ATOM 1942 C CA . LYS B 1 100 ? 17.727 -5.564 29.204 1.00 16.85 100 LYS B CA 1
ATOM 1943 C C . LYS B 1 100 ? 17.375 -5.380 30.672 1.00 17.33 100 LYS B C 1
ATOM 1944 O O . LYS B 1 100 ? 17.841 -4.434 31.301 1.00 22.36 100 LYS B O 1
ATOM 1950 N N . LEU B 1 101 ? 16.564 -6.288 31.208 1.00 15.06 101 LEU B N 1
ATOM 1951 C CA . LEU B 1 101 ? 16.010 -6.138 32.564 1.00 15.29 101 LEU B CA 1
ATOM 1952 C C . LEU B 1 101 ? 16.934 -6.582 33.696 1.00 16.65 101 LEU B C 1
ATOM 1953 O O . LEU B 1 101 ? 17.892 -7.329 33.488 1.00 19.93 101 LEU B O 1
ATOM 1958 N N . SER B 1 102 ? 16.634 -6.098 34.896 1.00 15.13 102 SER B N 1
ATOM 1959 C CA . SER B 1 102 ? 17.282 -6.525 36.124 1.00 13.78 102 SER B CA 1
ATOM 1960 C C . SER B 1 102 ? 16.317 -7.365 36.976 1.00 18.44 102 SER B C 1
ATOM 1961 O O . SER B 1 102 ? 15.144 -7.594 36.594 1.00 17.77 102 SER B O 1
ATOM 1964 N N . TYR B 1 103 ? 16.799 -7.743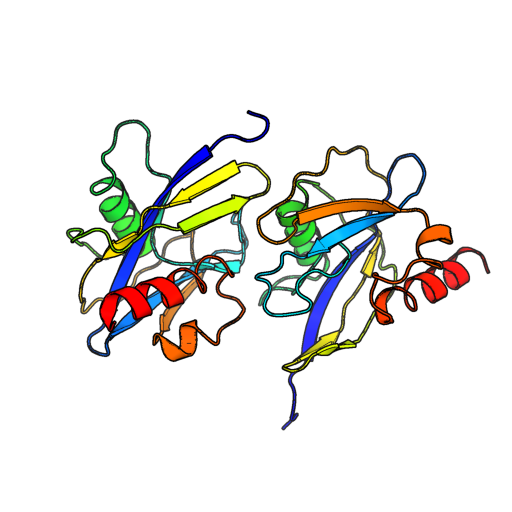 38.169 1.00 13.61 103 TYR B N 1
ATOM 1965 C CA . TYR B 1 103 ? 16.004 -8.474 39.161 1.00 19.96 103 TYR B CA 1
ATOM 1966 C C . TYR B 1 103 ? 14.708 -7.752 39.544 1.00 22.92 103 TYR B C 1
ATOM 1967 O O . TYR B 1 103 ? 13.763 -8.393 39.996 1.00 21.81 103 TYR B O 1
ATOM 1976 N N . GLU B 1 104 ? 14.661 -6.437 39.321 1.00 15.83 104 GLU B N 1
ATOM 1977 C CA . GLU B 1 104 ? 13.506 -5.631 39.718 1.00 16.85 104 GLU B CA 1
ATOM 1978 C C . GLU B 1 104 ? 12.255 -5.854 38.863 1.00 18.23 104 GLU B C 1
ATOM 1979 O O . GLU B 1 104 ? 11.141 -5.517 39.305 1.00 19.49 104 GLU B O 1
ATOM 1985 N N . HIS B 1 105 ? 12.429 -6.357 37.630 1.00 15.64 105 HIS B N 1
ATOM 1986 C CA . HIS B 1 105 ? 11.322 -6.522 36.705 1.00 15.02 105 HIS B CA 1
ATOM 1987 C C . HIS B 1 105 ? 11.350 -7.839 35.939 1.00 20.85 105 HIS B C 1
ATOM 1988 O O . HIS B 1 105 ? 12.433 -8.364 35.654 1.00 21.39 105 HIS B O 1
ATOM 1995 N N . ILE B 1 106 ? 10.168 -8.351 35.585 1.00 18.44 106 ILE B N 1
ATOM 1996 C CA . ILE B 1 106 ? 10.053 -9.679 34.961 1.00 26.19 106 ILE B CA 1
ATOM 1997 C C . ILE B 1 106 ? 9.862 -9.590 33.454 1.00 22.41 106 ILE B C 1
ATOM 1998 O O . ILE B 1 106 ? 10.281 -10.466 32.704 1.00 26.85 106 ILE B O 1
ATOM 2003 N N . GLU B 1 107 ? 9.205 -8.532 33.007 1.00 20.27 107 GLU B N 1
ATOM 2004 C CA . GLU B 1 107 ? 8.947 -8.351 31.587 1.00 18.57 107 GLU B CA 1
ATOM 2005 C C . GLU B 1 107 ? 8.789 -6.870 31.238 1.00 18.18 107 GLU B C 1
ATOM 2006 O O . GLU B 1 107 ? 8.678 -6.025 32.127 1.00 18.34 107 GLU B O 1
ATOM 2012 N N . TYR B 1 108 ? 8.824 -6.590 29.942 1.00 18.96 108 TYR B N 1
ATOM 2013 C CA . TYR B 1 108 ? 8.585 -5.239 29.447 1.00 18.38 108 TYR B CA 1
ATOM 2014 C C . TYR B 1 108 ? 7.650 -5.275 28.268 1.00 26.88 108 TYR B C 1
ATOM 2015 O O . TYR B 1 108 ? 7.508 -6.304 27.595 1.00 23.36 108 TYR B O 1
ATOM 2024 N N . SER B 1 109 ? 7.055 -4.122 27.997 1.00 21.96 109 SER B N 1
ATOM 2025 C CA . SER B 1 109 ? 6.185 -3.970 26.847 1.00 23.52 109 SER B CA 1
ATOM 2026 C C . SER B 1 109 ? 6.237 -2.537 26.368 1.00 25.94 109 SER B C 1
ATOM 2027 O O . SER B 1 109 ? 6.363 -1.609 27.169 1.00 20.63 109 SER B O 1
ATOM 2030 N N . TRP B 1 110 ? 6.166 -2.364 25.054 1.00 24.22 110 TRP B N 1
ATOM 2031 C CA . TRP B 1 110 ? 6.014 -1.035 24.473 1.00 23.91 110 TRP B CA 1
ATOM 2032 C C . TRP B 1 110 ? 4.531 -0.863 24.195 1.00 25.92 110 TRP B C 1
ATOM 2033 O O . TRP B 1 110 ? 3.940 -1.652 23.440 1.00 30.58 110 TRP B O 1
ATOM 2044 N N . VAL B 1 111 ? 3.925 0.147 24.822 1.00 20.78 111 VAL B N 1
ATOM 2045 C CA . VAL B 1 111 ? 2.474 0.299 24.854 1.00 24.23 111 VAL B CA 1
ATOM 2046 C C . VAL B 1 111 ? 2.007 1.679 24.360 1.00 28.36 111 VAL B C 1
ATOM 2047 O O . VAL B 1 111 ? 2.498 2.720 24.819 1.00 22.88 111 VAL B O 1
ATOM 2051 N N . SER B 1 112 ? 1.043 1.677 23.429 1.00 26.55 112 SER B N 1
ATOM 2052 C CA . SER B 1 112 ? 0.430 2.912 22.940 1.00 24.83 112 SER B CA 1
ATOM 2053 C C . SER B 1 112 ? -0.385 3.586 24.030 1.00 22.57 112 SER B C 1
ATOM 2054 O O . SER B 1 112 ? -0.889 2.924 24.957 1.00 25.80 112 SER B O 1
ATOM 2057 N N . LEU B 1 113 ? -0.544 4.897 23.891 1.00 23.55 113 LEU B N 1
ATOM 2058 C CA . LEU B 1 113 ? -1.349 5.697 24.809 1.00 28.11 113 LEU B CA 1
ATOM 2059 C C . LEU B 1 113 ? -2.791 5.201 24.995 1.00 31.05 113 LEU B C 1
ATOM 2060 O O . LEU B 1 113 ? -3.267 5.116 26.120 1.00 31.39 113 LEU B O 1
ATOM 2065 N N . GLU B 1 114 ? -3.462 4.847 23.899 1.00 33.38 114 GLU B N 1
ATOM 2066 C CA . GLU B 1 114 ? -4.830 4.321 23.969 1.00 32.68 114 GLU B CA 1
ATOM 2067 C C . GLU B 1 114 ? -4.933 3.009 24.748 1.00 34.89 114 GLU B C 1
ATOM 2068 O O . GLU B 1 114 ? -5.854 2.823 25.551 1.00 34.83 114 GLU B O 1
ATOM 2074 N N . LYS B 1 115 ? -3.969 2.118 24.528 1.00 32.53 115 LYS B N 1
ATOM 2075 C CA . LYS B 1 115 ? -3.910 0.861 25.254 1.00 34.95 115 LYS B CA 1
ATOM 2076 C C . LYS B 1 115 ? -3.625 1.085 26.742 1.00 35.00 115 LYS B C 1
ATOM 2077 O O . LYS B 1 115 ? -4.168 0.369 27.581 1.00 34.72 115 LYS B O 1
ATOM 2083 N N . ILE B 1 116 ? -2.800 2.092 27.058 1.00 33.18 116 ILE B N 1
ATOM 2084 C CA . ILE B 1 116 ? -2.532 2.481 28.445 1.00 32.60 116 ILE B CA 1
ATOM 2085 C C . ILE B 1 116 ? -3.825 2.915 29.152 1.00 37.03 116 ILE B C 1
ATOM 2086 O O . ILE B 1 116 ? -4.125 2.452 30.259 1.00 41.29 116 ILE B O 1
ATOM 2091 N N . LEU B 1 117 ? -4.579 3.800 28.508 1.00 43.10 117 LEU B N 1
ATOM 2092 C CA . LEU B 1 117 ? -5.785 4.358 29.107 1.00 45.56 117 LEU B CA 1
ATOM 2093 C C . LEU B 1 117 ? -6.902 3.322 29.167 1.00 51.72 117 LEU B C 1
ATOM 2094 O O . LEU B 1 117 ? -7.934 3.543 29.800 1.00 57.76 117 LEU B O 1
ATOM 2099 N N . GLY B 1 118 ? -6.688 2.190 28.504 1.00 54.22 118 GLY B N 1
ATOM 2100 C CA . GLY B 1 118 ? -7.506 1.011 28.724 1.00 56.49 118 GLY B CA 1
ATOM 2101 C C . GLY B 1 118 ? -6.685 -0.200 29.119 1.00 58.16 118 GLY B C 1
ATOM 2102 O O . GLY B 1 118 ? -6.726 -1.234 28.453 1.00 56.82 118 GLY B O 1
ATOM 2103 N N . MET B 1 119 ? -5.935 -0.071 30.209 1.00 59.14 119 MET B N 1
ATOM 2104 C CA . MET B 1 119 ? -5.268 -1.214 30.820 1.00 57.18 119 MET B CA 1
ATOM 2105 C C . MET B 1 119 ? -6.066 -1.750 32.005 1.00 60.58 119 MET B C 1
ATOM 2106 O O . MET B 1 119 ? -7.142 -2.322 31.833 1.00 59.48 119 MET B O 1
ATOM 2111 N N . GLU B 1 120 ? -5.531 -1.560 33.206 1.00 61.26 120 GLU B N 1
ATOM 2112 C CA . GLU B 1 120 ? -6.218 -1.970 34.425 1.00 63.79 120 GLU B CA 1
ATOM 2113 C C . GLU B 1 120 ? -5.241 -2.554 35.439 1.00 62.56 120 GLU B C 1
ATOM 2114 O O . GLU B 1 120 ? -5.498 -2.539 36.643 1.00 66.02 120 GLU B O 1
ATOM 2120 N N . THR B 1 121 ? -4.119 -3.068 34.945 1.00 60.18 121 THR B N 1
ATOM 2121 C CA . THR B 1 121 ? -3.045 -3.538 35.812 1.00 58.74 121 THR B CA 1
ATOM 2122 C C . THR B 1 121 ? -1.917 -2.515 35.895 1.00 55.47 121 THR B C 1
ATOM 2123 O O . THR B 1 121 ? -1.013 -2.639 36.721 1.00 54.87 121 THR B O 1
ATOM 2127 N N . LEU B 1 122 ? -1.976 -1.505 35.033 1.00 46.22 122 LEU B N 1
ATOM 2128 C CA . LEU B 1 122 ? -1.248 -0.255 35.261 1.00 40.08 122 LEU B CA 1
ATOM 2129 C C . LEU B 1 122 ? -2.004 0.563 36.312 1.00 34.80 122 LEU B C 1
ATOM 2130 O O . LEU B 1 122 ? -3.174 0.929 36.105 1.00 30.42 122 LEU B O 1
ATOM 2135 N N . PRO B 1 123 ? -1.340 0.854 37.445 1.00 27.80 123 PRO B N 1
ATOM 2136 C CA . PRO B 1 123 ? -1.984 1.479 38.588 1.00 26.59 123 PRO B CA 1
ATOM 2137 C C . PRO B 1 123 ? -2.650 2.800 38.253 1.00 22.76 123 PRO B C 1
ATOM 2138 O O . PRO B 1 123 ? -2.154 3.548 37.390 1.00 22.92 123 PRO B O 1
ATOM 2142 N N . ALA B 1 124 ? -3.748 3.088 38.957 1.00 24.74 124 ALA B N 1
ATOM 2143 C CA . ALA B 1 124 ? -4.603 4.251 38.691 1.00 24.00 124 ALA B CA 1
ATOM 2144 C C . ALA B 1 124 ? -3.877 5.580 38.578 1.00 22.85 124 ALA B C 1
ATOM 2145 O O . ALA B 1 124 ? -4.212 6.382 37.718 1.00 24.31 124 ALA B O 1
ATOM 2147 N N . TYR B 1 125 ? -2.877 5.798 39.434 1.00 22.05 125 TYR B N 1
ATOM 2148 C CA . TYR B 1 125 ? -2.150 7.059 39.413 1.00 26.06 125 TYR B CA 1
ATOM 2149 C C . TYR B 1 125 ? -1.345 7.229 38.122 1.00 21.63 125 TYR B C 1
ATOM 2150 O O . TYR B 1 125 ? -1.167 8.358 37.661 1.00 24.94 125 TYR B O 1
ATOM 2159 N N . PHE B 1 126 ? -0.865 6.119 37.548 1.00 21.06 126 PHE B N 1
ATOM 2160 C CA . PHE B 1 126 ? -0.178 6.180 36.246 1.00 20.22 126 PHE B CA 1
ATOM 2161 C C . PHE B 1 126 ? -1.139 6.447 35.087 1.00 23.64 126 PHE B C 1
ATOM 2162 O O . PHE B 1 126 ? -0.835 7.254 34.200 1.00 20.77 126 PHE B O 1
ATOM 2170 N N . ARG B 1 127 ? -2.281 5.755 35.096 1.00 20.72 127 ARG B N 1
ATOM 2171 C CA . ARG B 1 127 ? -3.378 5.990 34.155 1.00 28.74 127 ARG B CA 1
ATOM 2172 C C . ARG B 1 127 ? -3.788 7.469 34.147 1.00 25.53 127 ARG B C 1
ATOM 2173 O O . ARG B 1 127 ? -3.890 8.084 33.085 1.00 26.66 127 ARG B O 1
ATOM 2181 N N . ASP B 1 128 ? -4.014 8.023 35.338 1.00 24.14 128 ASP B N 1
ATOM 2182 C CA A ASP B 1 128 ? -4.382 9.428 35.523 0.50 24.15 128 ASP B CA 1
ATOM 2183 C CA B ASP B 1 128 ? -4.396 9.429 35.472 0.50 24.52 128 ASP B CA 1
ATOM 2184 C C . ASP B 1 128 ? -3.290 10.357 34.980 1.00 25.92 128 ASP B C 1
ATOM 2185 O O . ASP B 1 128 ? -3.577 11.399 34.364 1.00 26.85 128 ASP B O 1
ATOM 2194 N N . PHE B 1 129 ? -2.038 9.980 35.229 1.00 21.87 129 PHE B N 1
ATOM 2195 C CA . PHE B 1 129 ? -0.914 10.771 34.712 1.00 20.93 129 PHE B CA 1
ATOM 2196 C C . PHE B 1 129 ? -0.950 10.812 33.184 1.00 24.26 129 PHE B C 1
ATOM 2197 O O . PHE B 1 129 ? -0.766 11.876 32.575 1.00 20.37 129 PHE B O 1
ATOM 2205 N N . PHE B 1 130 ? -1.154 9.651 32.562 1.00 22.39 130 PHE B N 1
ATOM 2206 C CA . PHE B 1 130 ? -1.162 9.603 31.093 1.00 23.20 130 PHE B CA 1
ATOM 2207 C C . PHE B 1 130 ? -2.313 10.368 30.456 1.00 23.49 130 PHE B C 1
ATOM 2208 O O . PHE B 1 130 ? -2.156 10.941 29.370 1.00 26.05 130 PHE B O 1
ATOM 2216 N N . GLU B 1 131 ? -3.452 10.381 31.142 1.00 24.62 131 GLU B N 1
ATOM 2217 C CA . GLU B 1 131 ? -4.596 11.188 30.727 1.00 27.99 131 GLU B CA 1
ATOM 2218 C C . GLU B 1 131 ? -4.273 12.679 30.760 1.00 31.26 131 GLU B C 1
ATOM 2219 O O . GLU B 1 131 ? -4.536 13.383 29.795 1.00 30.23 131 GLU B O 1
ATOM 2225 N N . ARG B 1 132 ? -3.687 13.139 31.865 1.00 25.51 132 ARG B N 1
ATOM 2226 C CA . ARG B 1 132 ? -3.179 14.508 31.993 1.00 28.37 132 ARG B CA 1
ATOM 2227 C C . ARG B 1 132 ? -2.140 14.836 30.914 1.00 25.18 132 ARG B C 1
ATOM 2228 O O . ARG B 1 132 ? -2.248 15.858 30.229 1.00 26.54 132 ARG B O 1
ATOM 2236 N N . PHE B 1 133 ? -1.130 13.976 30.765 1.00 23.62 133 PHE B N 1
ATOM 2237 C CA . PHE B 1 133 ? -0.030 14.221 29.816 1.00 24.67 133 PHE B CA 1
ATOM 2238 C C . PHE B 1 133 ? -0.564 14.405 28.389 1.00 26.68 133 PHE B C 1
ATOM 2239 O O . PHE B 1 133 ? -0.118 15.284 27.661 1.00 29.46 133 PHE B O 1
ATOM 2247 N N . ASP B 1 134 ? -1.521 13.565 28.007 1.00 24.17 134 ASP B N 1
ATOM 2248 C CA . ASP B 1 134 ? -2.115 13.634 26.678 1.00 32.65 134 ASP B CA 1
ATOM 2249 C C . ASP B 1 134 ? -2.863 14.948 26.477 1.00 34.61 134 ASP B C 1
ATOM 2250 O O . ASP B 1 134 ? -2.820 15.538 25.397 1.00 32.96 134 ASP B O 1
ATOM 2255 N N . ARG B 1 135 ? -3.546 15.400 27.523 1.00 30.33 135 ARG B N 1
ATOM 2256 C CA . ARG B 1 135 ? -4.303 16.645 27.463 1.00 31.80 135 ARG B CA 1
ATOM 2257 C C . ARG B 1 135 ? -3.374 17.847 27.331 1.00 33.85 135 ARG B C 1
ATOM 2258 O O . ARG B 1 135 ? -3.618 18.746 26.526 1.00 34.52 135 ARG B O 1
ATOM 2266 N N . GLU B 1 136 ? -2.309 17.856 28.126 1.00 27.43 136 GLU B N 1
ATOM 2267 C CA . GLU B 1 136 ? -1.342 18.947 28.098 1.00 28.12 136 GLU B CA 1
ATOM 2268 C C . GLU B 1 136 ? -0.602 18.992 26.765 1.00 35.15 136 GLU B C 1
ATOM 2269 O O . GLU B 1 136 ? -0.099 20.039 26.358 1.00 37.21 136 GLU B O 1
ATOM 2275 N N . ASN B 1 137 ? -0.540 17.849 26.090 1.00 37.83 137 ASN B N 1
ATOM 2276 C CA . ASN B 1 137 ? 0.115 17.762 24.790 1.00 48.26 137 ASN B CA 1
ATOM 2277 C C . ASN B 1 137 ? -0.723 18.385 23.679 1.00 59.03 137 ASN B C 1
ATOM 2278 O O . ASN B 1 137 ? -0.248 19.247 22.939 1.00 63.01 137 ASN B O 1
ATOM 2283 N N . LYS B 1 138 ? -1.971 17.944 23.568 1.00 65.10 138 LYS B N 1
ATOM 2284 C CA . LYS B 1 138 ? -2.830 18.345 22.459 1.00 72.34 138 LYS B CA 1
ATOM 2285 C C . LYS B 1 138 ? -3.458 19.711 22.714 1.00 75.52 138 LYS B C 1
ATOM 2286 O O . LYS B 1 138 ? -3.150 20.684 22.027 1.00 75.25 138 LYS B O 1
ATOM 2292 N N . LYS B 1 139 ? -4.341 19.775 23.705 1.00 78.64 139 LYS B N 1
ATOM 2293 C CA . LYS B 1 139 ? -5.012 21.021 24.055 1.00 81.30 139 LYS B CA 1
ATOM 2294 C C . LYS B 1 139 ? -4.374 21.665 25.281 1.00 80.44 139 LYS B C 1
ATOM 2295 O O . LYS B 1 139 ? -3.968 22.827 25.244 1.00 81.58 139 LYS B O 1
#

InterPro domains:
  IPR000086 NUDIX hydrolase domain [PF00293] (8-122)
  IPR000086 NUDIX hydrolase domain [PS51462] (6-136)
  IPR015797 NUDIX hydrolase-like domain superfamily [SSF55811] (5-141)
  IPR020084 NUDIX hydrolase, conserved site [PS00893] (43-64)
  IPR020476 NUDIX hydrolase [PR00502] (38-52)
  IPR020476 NUDIX hydrolase [PR00502] (52-67)

Organism: Methanosarcina mazei (strain ATCC BAA-159 / DSM 3647 / Goe1 / Go1 / JCM 11833 / OCM 88) (NCBI:txid192952)